Protein AF-A0A3A0A942-F1 (afdb_monomer_lite)

Sequence (276 aa):
SLTLIGGFNRAWGLPLPQRHALAPGSVFVFEVAGPLPATLAAKLAALEDAGIGEQRGDGCGRVAVNWQQRPALTYTVSTLAYATQEALLPEADQPLARSLGERILRAELEIALAERIHARSLANREAIRNSLLNRLRSAARARLAELQQLPPAEAAALTLADATKPFLQPLHELVDGLERPAAEQLQRARFWSSRKGEQTRLSAWLRTRLTQVDQLWVDENLGGTPMLELGGVKVTAPPIWLVEYTLRLIDGVLAQAARTPRQTPAQDQTHKQAQG

pLDDT: mean 84.91, std 14.31, range [38.22, 97.88]

Secondary structure (DSSP, 8-state):
-EEEEEEEETTTTEEEEEEEEEPTT-------SSSPPHHHHHHHHHHHHH-SSS-GGGT-----SS----S----------------PPPGGGHHHHHHHHHHHHHHHHHHHHHHHHHH--BTTGGGS-HHHHHHHHHHHHHHHHHHHTS-HHHHHH--HHHHHHHHTHHHHHHHHT--HHHHHHHHH-BB--TTTS---BHHHHHHHHHH--TTHHHHTTSSSS-EEEETTEEEE--HHHHHHHHHHHHHHHHHHHHHSPPPP-----SSSSS--

Radius of gyration: 28.93 Å; chains: 1; bounding box: 75×44×90 Å

Foldseek 3Di:
DKDWDWAADPVVRGTGDIDIDDDPPDDDDDDDDDDDDPVNVVVLVVCQVQFDDDPVVVVPRHDHDCPDPDPDDDDDPPPPPPVPPLQADDPVCLVVQQVVLVVVLVVLLVVLLLVLLVQFAWPQLVLADLVLLVVLLVLLVVLLVVLVPDDPVVLLPDDLVNLLVSRLVVSLCVLVPDDPSNVSSQQPTWTDDPPPRDTDGNSNVSNCCSPVLVCCCPVSVSVHFRWDADSNRIHGDGSNVSSNSSSVSSSSNSVNSSPDDRPDPPPPPPDDPDDD

Structure (mmCIF, N/CA/C/O backbone):
data_AF-A0A3A0A942-F1
#
_entry.id   AF-A0A3A0A942-F1
#
loop_
_atom_site.group_PDB
_atom_site.id
_atom_site.type_symbol
_atom_site.label_atom_id
_atom_site.label_alt_id
_atom_site.label_comp_id
_atom_site.label_asym_id
_atom_site.label_entity_id
_atom_site.label_seq_id
_atom_site.pdbx_PDB_ins_code
_atom_site.Cartn_x
_atom_site.Cartn_y
_atom_site.Cartn_z
_atom_site.occupancy
_atom_site.B_iso_or_equiv
_atom_site.auth_seq_id
_atom_site.auth_comp_id
_atom_site.auth_asym_id
_atom_site.auth_atom_id
_atom_site.pdbx_PDB_model_num
ATOM 1 N N . SER A 1 1 ? 29.221 1.163 -17.428 1.00 69.44 1 SER A N 1
ATOM 2 C CA . SER A 1 1 ? 27.780 1.403 -17.194 1.00 69.44 1 SER A CA 1
ATOM 3 C C . SER A 1 1 ? 27.160 0.157 -16.581 1.00 69.44 1 SER A C 1
ATOM 5 O O . SER A 1 1 ? 27.686 -0.933 -16.783 1.00 69.44 1 SER A O 1
ATOM 7 N N . LEU A 1 2 ? 26.092 0.305 -15.793 1.00 83.06 2 LEU A N 1
ATOM 8 C CA . LEU A 1 2 ? 25.350 -0.819 -15.211 1.00 83.06 2 LEU A CA 1
ATOM 9 C C . LEU A 1 2 ? 24.191 -1.209 -16.135 1.00 83.06 2 LEU A C 1
ATOM 11 O O . LEU A 1 2 ? 23.553 -0.342 -16.724 1.00 83.06 2 LEU A O 1
ATOM 15 N N . THR A 1 3 ? 23.930 -2.504 -16.259 1.00 85.81 3 THR A N 1
ATOM 16 C CA . THR A 1 3 ? 22.782 -3.069 -16.971 1.00 85.81 3 THR A CA 1
ATOM 17 C C . THR A 1 3 ? 22.117 -4.129 -16.103 1.00 85.81 3 THR A C 1
ATOM 19 O O . THR A 1 3 ? 22.776 -4.759 -15.272 1.00 85.81 3 THR A O 1
ATOM 22 N N . LEU A 1 4 ? 20.811 -4.309 -16.269 1.00 89.12 4 LEU A N 1
ATOM 23 C CA . LEU A 1 4 ? 20.063 -5.356 -15.591 1.00 89.12 4 LEU A CA 1
ATOM 24 C C . LEU A 1 4 ? 20.022 -6.579 -16.506 1.00 89.12 4 LEU A C 1
ATOM 26 O O . LEU A 1 4 ? 19.430 -6.525 -17.582 1.00 89.12 4 LEU A O 1
ATOM 30 N N . ILE A 1 5 ? 20.649 -7.674 -16.085 1.00 85.50 5 ILE A N 1
ATOM 31 C CA . ILE A 1 5 ? 20.570 -8.953 -16.790 1.00 85.50 5 ILE A CA 1
ATOM 32 C C . ILE A 1 5 ? 19.638 -9.903 -16.054 1.00 85.50 5 ILE A C 1
ATOM 34 O O . ILE A 1 5 ? 19.617 -9.986 -14.828 1.00 85.50 5 ILE A O 1
ATOM 38 N N . GLY A 1 6 ? 18.867 -10.637 -16.842 1.00 84.50 6 GLY A N 1
ATOM 39 C CA . GLY A 1 6 ? 17.975 -11.694 -16.404 1.00 84.50 6 GLY A CA 1
ATOM 40 C C . GLY A 1 6 ? 17.734 -12.643 -17.569 1.00 84.50 6 GLY A C 1
ATOM 41 O O . GLY A 1 6 ? 18.463 -12.638 -18.559 1.00 84.50 6 GLY A O 1
ATOM 42 N N . GLY A 1 7 ? 16.695 -13.454 -17.473 1.00 85.62 7 GLY A N 1
ATOM 43 C CA . GLY A 1 7 ? 16.352 -14.380 -18.540 1.00 85.62 7 GLY A CA 1
ATOM 44 C C . GLY A 1 7 ? 15.220 -15.295 -18.128 1.00 85.62 7 GLY A C 1
ATOM 45 O O . GLY A 1 7 ? 14.528 -15.045 -17.142 1.00 85.62 7 GLY A O 1
ATOM 46 N N . PHE A 1 8 ? 15.044 -16.373 -18.877 1.00 81.50 8 PHE A N 1
ATOM 47 C CA . PHE A 1 8 ? 14.008 -17.357 -18.614 1.00 81.50 8 PHE A CA 1
ATOM 48 C C . PHE A 1 8 ? 14.604 -18.755 -18.718 1.00 81.50 8 PHE A C 1
ATOM 50 O O . PHE A 1 8 ? 15.126 -19.140 -19.766 1.00 81.50 8 PHE A O 1
ATOM 57 N N . ASN A 1 9 ? 14.541 -19.518 -17.629 1.00 79.81 9 ASN A N 1
ATOM 58 C CA . ASN A 1 9 ? 14.969 -20.906 -17.637 1.00 79.81 9 ASN A CA 1
ATOM 59 C C . ASN A 1 9 ? 13.864 -21.759 -18.276 1.00 79.81 9 ASN A C 1
ATOM 61 O O . ASN A 1 9 ? 12.841 -22.039 -17.652 1.00 79.81 9 ASN A O 1
ATOM 65 N N . ARG A 1 10 ? 14.081 -22.189 -19.525 1.00 79.81 10 ARG A N 1
ATOM 66 C CA . ARG A 1 10 ? 13.117 -23.006 -20.284 1.00 79.81 10 ARG A CA 1
ATOM 67 C C . ARG A 1 10 ? 12.886 -24.396 -19.687 1.00 79.81 10 ARG A C 1
ATOM 69 O O . ARG A 1 10 ? 11.796 -24.925 -19.858 1.00 79.81 10 ARG A O 1
ATOM 76 N N . ALA A 1 11 ? 13.868 -24.973 -18.993 1.00 77.19 11 ALA A N 1
ATOM 77 C CA . ALA A 1 11 ? 13.735 -26.302 -18.393 1.00 77.19 11 ALA A CA 1
ATOM 78 C C . ALA A 1 11 ? 12.806 -26.296 -17.169 1.00 77.19 11 ALA A C 1
ATOM 80 O O . ALA A 1 11 ? 12.139 -27.290 -16.901 1.00 77.19 11 ALA A O 1
ATOM 81 N N . TRP A 1 12 ? 12.751 -25.178 -16.438 1.00 72.56 12 TRP A N 1
ATOM 82 C CA . TRP A 1 12 ? 11.931 -25.035 -15.227 1.00 72.56 12 TRP A CA 1
ATOM 83 C C . TRP A 1 12 ? 10.726 -24.107 -15.399 1.00 72.56 12 TRP A C 1
ATOM 85 O O . TRP A 1 12 ? 9.922 -23.987 -14.482 1.00 72.56 12 TRP A O 1
ATOM 95 N N . GLY A 1 13 ? 10.584 -23.451 -16.554 1.00 82.75 13 GLY A N 1
ATOM 96 C CA . GLY A 1 13 ? 9.469 -22.545 -16.838 1.00 82.75 13 GLY A CA 1
ATOM 97 C C . GLY A 1 13 ? 9.445 -21.295 -15.953 1.00 82.75 13 GLY A C 1
ATOM 98 O O . GLY A 1 13 ? 8.379 -20.720 -15.746 1.00 82.75 13 GLY A O 1
ATOM 99 N N . LEU A 1 14 ? 10.596 -20.884 -15.410 1.00 83.31 14 LEU A N 1
ATOM 100 C CA . LEU A 1 14 ? 10.698 -19.788 -14.445 1.00 83.31 14 LEU A CA 1
ATOM 101 C C . LEU A 1 14 ? 11.636 -18.677 -14.937 1.00 83.31 14 LEU A C 1
ATOM 103 O O . LEU A 1 14 ? 12.673 -18.966 -15.547 1.00 83.31 14 LEU A O 1
ATOM 107 N N . PRO A 1 15 ? 11.320 -17.401 -14.644 1.00 85.00 15 PRO A N 1
ATOM 108 C CA . PRO A 1 15 ? 12.245 -16.304 -14.880 1.00 85.00 15 PRO A CA 1
ATOM 109 C C . PRO A 1 15 ? 13.483 -16.453 -13.987 1.00 85.00 15 PRO A C 1
ATOM 111 O O . PRO A 1 15 ? 13.390 -16.823 -12.816 1.00 85.00 15 PRO A O 1
ATOM 114 N N . LEU A 1 16 ? 14.653 -16.155 -14.546 1.00 83.81 16 LEU A N 1
ATOM 115 C CA . LEU A 1 16 ? 15.892 -16.084 -13.781 1.00 83.81 16 LEU A CA 1
ATOM 116 C C . LEU A 1 16 ? 15.901 -14.807 -12.927 1.00 83.81 16 LEU A C 1
ATOM 118 O O . LEU A 1 16 ? 15.390 -13.775 -13.375 1.00 83.81 16 LEU A O 1
ATOM 122 N N . PRO A 1 17 ? 16.508 -14.841 -11.726 1.00 83.31 17 PRO A N 1
ATOM 123 C CA . PRO A 1 17 ? 16.675 -13.652 -10.901 1.00 83.31 17 PRO A CA 1
ATOM 124 C C . PRO A 1 17 ? 17.363 -12.537 -11.688 1.00 83.31 17 PRO A C 1
ATOM 126 O O . PRO A 1 17 ? 18.441 -12.745 -12.246 1.00 83.31 17 PRO A O 1
ATOM 129 N N . GLN A 1 18 ? 16.749 -11.356 -11.713 1.00 89.62 18 GLN A N 1
ATOM 130 C CA . GLN A 1 18 ? 17.357 -10.179 -12.319 1.00 89.62 18 GLN A CA 1
ATOM 131 C C . GLN A 1 18 ? 18.495 -9.679 -11.428 1.00 89.62 18 GLN A C 1
ATOM 133 O O . GLN A 1 18 ? 18.341 -9.562 -10.211 1.00 89.62 18 GLN A O 1
ATOM 138 N N . ARG A 1 19 ? 19.652 -9.402 -12.027 1.00 87.75 19 ARG A N 1
ATOM 139 C CA . ARG A 1 19 ? 20.846 -8.924 -11.326 1.00 87.75 19 ARG A CA 1
ATOM 140 C C . ARG A 1 19 ? 21.491 -7.790 -12.100 1.00 87.75 19 ARG A C 1
ATOM 142 O O . ARG A 1 19 ? 21.458 -7.751 -13.328 1.00 87.75 19 ARG A O 1
ATOM 149 N N . HIS A 1 20 ? 22.107 -6.875 -11.368 1.00 90.06 20 HIS A N 1
ATOM 150 C CA . HIS A 1 20 ? 22.918 -5.831 -11.972 1.00 90.06 20 HIS A CA 1
ATOM 151 C C . HIS A 1 20 ? 24.258 -6.402 -12.425 1.00 90.06 20 HIS A C 1
ATOM 153 O O . HIS A 1 20 ? 24.885 -7.184 -11.709 1.00 90.06 20 HIS A O 1
ATOM 159 N N . ALA A 1 21 ? 24.716 -5.966 -13.590 1.00 90.12 21 ALA A N 1
ATOM 160 C CA . ALA A 1 21 ? 26.037 -6.273 -14.102 1.00 90.12 21 ALA A CA 1
ATOM 161 C C . ALA A 1 21 ? 26.624 -5.096 -14.869 1.00 90.12 21 ALA A C 1
ATOM 163 O O . ALA A 1 21 ? 25.947 -4.115 -15.177 1.00 90.12 21 ALA A O 1
ATOM 164 N N . LEU A 1 22 ? 27.908 -5.201 -15.183 1.00 90.56 22 LEU A N 1
ATOM 165 C CA . LEU A 1 22 ? 28.574 -4.252 -16.059 1.00 90.56 22 LEU A CA 1
ATOM 166 C C . LEU A 1 22 ? 28.133 -4.512 -17.497 1.00 90.56 22 LEU A C 1
ATOM 168 O O . LEU A 1 22 ? 28.196 -5.642 -17.979 1.00 90.56 22 LEU A O 1
ATOM 172 N N . ALA A 1 23 ? 27.671 -3.465 -18.176 1.00 89.25 23 ALA A N 1
ATOM 173 C CA . ALA A 1 23 ? 27.239 -3.579 -19.558 1.00 89.25 23 ALA A CA 1
ATOM 174 C C . ALA A 1 23 ? 28.427 -3.948 -20.468 1.00 89.25 23 ALA A C 1
ATOM 176 O O . ALA A 1 23 ? 29.535 -3.436 -20.240 1.00 89.25 23 ALA A O 1
ATOM 177 N N . PRO A 1 24 ? 28.212 -4.773 -21.512 1.00 86.75 24 PRO A N 1
ATOM 178 C CA . PRO A 1 24 ? 29.222 -5.038 -22.532 1.00 86.75 24 PRO A CA 1
ATOM 179 C C . PRO A 1 24 ? 29.811 -3.737 -23.090 1.00 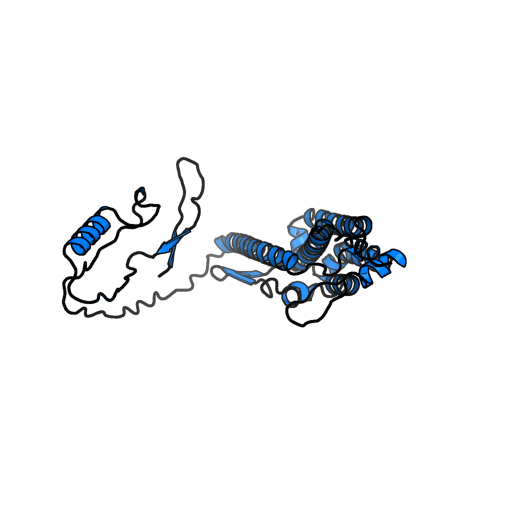86.75 24 PRO A C 1
ATOM 181 O O . PRO A 1 24 ? 29.089 -2.766 -23.309 1.00 86.75 24 PRO A O 1
ATOM 184 N N . GLY A 1 25 ? 31.129 -3.706 -23.292 1.00 84.88 25 GLY A N 1
ATOM 185 C CA . GLY A 1 25 ? 31.842 -2.506 -23.748 1.00 84.88 25 GLY A CA 1
ATOM 186 C C . GLY A 1 25 ? 32.160 -1.482 -22.651 1.00 84.88 25 GLY A C 1
ATOM 187 O O . GLY A 1 25 ? 32.747 -0.446 -22.949 1.00 84.88 25 GLY A O 1
ATOM 188 N N . SER A 1 26 ? 31.822 -1.750 -21.383 1.00 86.56 26 SER A N 1
ATOM 189 C CA . SER A 1 26 ? 32.335 -0.949 -20.263 1.00 86.56 26 SER A CA 1
ATOM 190 C C . SER A 1 26 ? 33.860 -1.076 -20.172 1.00 86.56 26 SER A C 1
ATOM 192 O O . SER A 1 26 ? 34.385 -2.186 -20.144 1.00 86.56 26 SER A O 1
ATOM 194 N N . VAL A 1 27 ? 34.560 0.058 -20.085 1.00 87.62 27 VAL A N 1
ATOM 195 C CA . VAL A 1 27 ? 36.026 0.124 -19.991 1.00 87.62 27 VAL A CA 1
ATOM 196 C C . VAL A 1 27 ? 36.426 0.691 -18.634 1.00 87.62 27 VAL A C 1
ATOM 198 O O . VAL A 1 27 ? 35.853 1.681 -18.181 1.00 87.62 27 VAL A O 1
ATOM 201 N N . PHE A 1 28 ? 37.423 0.071 -18.005 1.00 86.19 28 PHE A N 1
ATOM 202 C CA . PHE A 1 28 ? 38.025 0.534 -16.759 1.00 86.19 28 PHE A CA 1
ATOM 203 C C . PHE A 1 28 ? 39.499 0.822 -17.008 1.00 86.19 28 PHE A C 1
ATOM 205 O O . PHE A 1 28 ? 40.208 -0.015 -17.565 1.00 86.19 28 PHE A O 1
ATOM 212 N N . VAL A 1 29 ? 39.941 2.010 -16.609 1.00 86.75 29 VAL A N 1
ATOM 213 C CA . VAL A 1 29 ? 41.325 2.459 -16.767 1.00 86.75 29 VAL A CA 1
ATOM 214 C C . VAL A 1 29 ? 41.954 2.520 -15.385 1.00 86.75 29 VAL A C 1
ATOM 216 O O . VAL A 1 29 ? 41.378 3.101 -14.468 1.00 86.75 29 VAL A O 1
ATOM 219 N N . PHE A 1 30 ? 43.122 1.903 -15.245 1.00 84.81 30 PHE A N 1
ATOM 220 C CA . PHE A 1 30 ? 43.868 1.855 -13.996 1.00 84.81 30 PHE A CA 1
ATOM 221 C C . PHE A 1 30 ? 45.247 2.468 -14.213 1.00 84.81 30 PHE A C 1
ATOM 223 O O . PHE A 1 30 ? 45.930 2.135 -15.182 1.00 84.81 30 PHE A O 1
ATOM 230 N N . GLU A 1 31 ? 45.658 3.344 -13.303 1.00 86.44 31 GLU A N 1
ATOM 231 C CA . GLU A 1 31 ? 47.019 3.868 -13.276 1.00 86.44 31 GLU A CA 1
ATOM 232 C C . GLU A 1 31 ? 47.940 2.870 -12.573 1.00 86.44 31 GLU A C 1
ATOM 234 O O . GLU A 1 31 ? 47.619 2.347 -11.504 1.00 86.44 31 GLU A O 1
ATOM 239 N N . VAL A 1 32 ? 49.094 2.597 -13.181 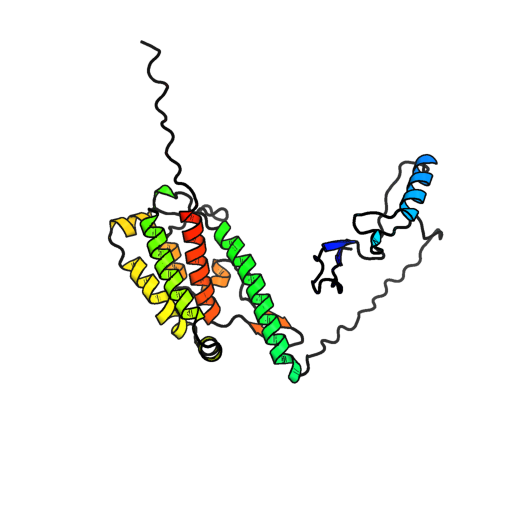1.00 83.81 32 VAL A N 1
ATOM 240 C CA . VAL A 1 32 ? 50.098 1.683 -12.632 1.00 83.81 32 VAL A CA 1
ATOM 241 C C . VAL A 1 32 ? 51.395 2.455 -12.429 1.00 83.81 32 VAL A C 1
ATOM 243 O O . VAL A 1 32 ? 51.868 3.146 -13.331 1.00 83.81 32 VAL A O 1
ATOM 246 N N . ALA A 1 33 ? 51.971 2.346 -11.231 1.00 80.44 33 ALA A N 1
ATOM 247 C CA . ALA A 1 33 ? 53.240 2.979 -10.905 1.00 80.44 33 ALA A CA 1
ATOM 248 C C . ALA A 1 33 ? 54.396 2.214 -11.574 1.00 80.44 33 ALA A C 1
ATOM 250 O O . ALA A 1 33 ? 54.903 1.231 -11.036 1.00 80.44 33 ALA A O 1
ATOM 251 N N . GLY A 1 34 ? 54.803 2.672 -12.758 1.00 82.25 34 GLY A N 1
ATOM 252 C CA . GLY A 1 34 ? 55.935 2.118 -13.502 1.00 82.25 34 GLY A CA 1
ATOM 253 C C . GLY A 1 34 ? 55.572 0.973 -14.460 1.00 82.25 34 GLY A C 1
ATOM 254 O O . GLY A 1 34 ? 54.395 0.687 -14.687 1.00 82.25 34 GLY A O 1
ATOM 255 N N . PRO A 1 35 ? 56.583 0.338 -15.084 1.00 82.50 35 PRO A N 1
ATOM 256 C CA . PRO A 1 35 ? 56.362 -0.708 -16.075 1.00 82.50 35 PRO A CA 1
ATOM 257 C C . PRO A 1 35 ? 55.688 -1.936 -15.454 1.00 82.50 35 PRO A C 1
ATOM 259 O O . PRO A 1 35 ? 56.016 -2.345 -14.340 1.00 82.50 35 PRO A O 1
ATOM 262 N N . LEU A 1 36 ? 54.762 -2.544 -16.202 1.00 82.69 36 LEU A N 1
ATOM 263 C CA . LEU A 1 36 ? 54.025 -3.738 -15.783 1.00 82.69 36 LEU A CA 1
ATOM 264 C C . LEU A 1 36 ? 54.991 -4.897 -15.474 1.00 82.69 36 LEU A C 1
ATOM 266 O O . LEU A 1 36 ? 55.681 -5.371 -16.381 1.00 82.69 36 LEU A O 1
ATOM 270 N N . PRO A 1 37 ? 55.029 -5.403 -14.225 1.00 90.25 37 PRO A N 1
ATOM 271 C CA . PRO A 1 37 ? 55.832 -6.572 -13.891 1.00 90.25 37 PRO A CA 1
ATOM 272 C C . PRO A 1 37 ? 55.381 -7.795 -14.697 1.00 90.25 37 PRO A C 1
ATOM 274 O O . PRO A 1 37 ? 54.181 -8.027 -14.857 1.00 90.25 37 PRO A O 1
ATOM 277 N N . ALA A 1 38 ? 56.324 -8.635 -15.132 1.00 87.50 38 ALA A N 1
ATOM 278 C CA . ALA A 1 38 ? 56.025 -9.840 -15.918 1.00 87.50 38 ALA A CA 1
ATOM 279 C C . ALA A 1 38 ? 55.032 -10.790 -15.217 1.00 87.50 38 ALA A C 1
ATOM 281 O O . ALA A 1 38 ? 54.192 -11.420 -15.856 1.00 87.50 38 ALA A O 1
ATOM 282 N N . THR A 1 39 ? 55.075 -10.846 -13.884 1.00 90.75 39 THR A N 1
ATOM 283 C CA . THR A 1 39 ? 54.143 -11.636 -13.067 1.00 90.75 39 THR A CA 1
ATOM 284 C C . THR A 1 39 ? 52.713 -11.099 -13.111 1.00 90.75 39 THR A C 1
ATOM 286 O O . THR A 1 39 ? 51.766 -11.881 -13.072 1.00 90.75 39 THR A O 1
ATOM 289 N N . LEU A 1 40 ? 52.536 -9.778 -13.204 1.00 87.31 40 LEU A N 1
ATOM 290 C CA . LEU A 1 40 ? 51.225 -9.152 -13.351 1.00 87.31 40 LEU A CA 1
ATOM 291 C C . LEU A 1 40 ? 50.699 -9.331 -14.776 1.00 87.31 40 LEU A C 1
ATOM 293 O O . LEU A 1 40 ? 49.534 -9.671 -14.943 1.00 87.31 40 LEU A O 1
ATOM 297 N N . ALA A 1 41 ? 51.563 -9.200 -15.785 1.00 86.94 41 ALA A N 1
ATOM 298 C CA . ALA A 1 41 ? 51.204 -9.473 -17.176 1.00 86.94 41 ALA A CA 1
ATOM 299 C C . ALA A 1 41 ? 50.673 -10.909 -17.360 1.00 86.94 41 ALA A C 1
ATOM 301 O O . ALA A 1 41 ? 49.616 -11.101 -17.957 1.00 86.94 41 ALA A O 1
ATOM 302 N N . ALA A 1 42 ? 51.333 -11.906 -16.761 1.00 90.44 42 ALA A N 1
ATOM 303 C CA . ALA A 1 42 ? 50.869 -13.295 -16.794 1.00 90.44 42 ALA A CA 1
ATOM 304 C C . ALA A 1 42 ? 49.504 -13.493 -16.103 1.00 90.44 42 ALA A C 1
ATOM 306 O O . ALA A 1 42 ? 48.664 -14.248 -16.585 1.00 90.44 42 ALA A O 1
ATOM 307 N N . LYS A 1 43 ? 49.254 -12.791 -14.988 1.00 92.44 43 LYS A N 1
ATOM 308 C CA . LYS A 1 43 ? 47.951 -12.823 -14.301 1.00 92.44 43 LYS A CA 1
ATOM 309 C C . LYS A 1 43 ? 46.843 -12.170 -15.122 1.00 92.44 43 LYS A C 1
ATOM 311 O O . LYS A 1 43 ? 45.719 -12.652 -15.083 1.00 92.44 43 LYS A O 1
ATOM 316 N N . LEU A 1 44 ? 47.152 -11.090 -15.838 1.00 91.81 44 LEU A N 1
ATOM 317 C CA . LEU A 1 44 ? 46.199 -10.412 -16.713 1.00 91.81 44 LEU A CA 1
ATOM 318 C C . LEU A 1 44 ? 45.812 -11.306 -17.895 1.00 91.81 44 LEU A C 1
ATOM 320 O O . LEU A 1 44 ? 44.625 -11.451 -18.148 1.00 91.81 44 LEU A O 1
ATOM 324 N N . ALA A 1 45 ? 46.770 -11.994 -18.522 1.00 90.00 45 ALA A N 1
ATOM 325 C CA . ALA A 1 45 ? 46.474 -12.972 -19.572 1.00 90.00 45 ALA A CA 1
ATOM 326 C C . ALA A 1 45 ? 45.585 -14.122 -19.056 1.00 90.00 45 ALA A C 1
ATOM 328 O O . ALA A 1 45 ? 44.560 -14.444 -19.649 1.00 90.00 45 ALA A O 1
ATOM 329 N N . ALA A 1 46 ? 45.908 -14.681 -17.883 1.00 92.81 46 ALA A N 1
ATOM 330 C CA . ALA A 1 46 ? 45.072 -15.710 -17.262 1.00 92.81 46 ALA A CA 1
ATOM 331 C C . ALA A 1 46 ? 43.656 -15.204 -16.915 1.00 92.81 46 ALA A C 1
ATOM 333 O O . ALA A 1 46 ? 42.702 -15.981 -16.917 1.00 92.81 46 ALA A O 1
ATOM 334 N N . LEU A 1 47 ? 43.510 -13.911 -16.607 1.00 93.62 47 LEU A N 1
ATOM 335 C CA . LEU A 1 47 ? 42.219 -13.277 -16.342 1.00 93.62 47 LEU A CA 1
ATOM 336 C C . LEU A 1 47 ? 41.370 -13.144 -17.612 1.00 93.62 47 LEU A C 1
ATOM 338 O O . LEU A 1 47 ? 40.156 -13.311 -17.532 1.00 93.62 47 LEU A O 1
ATOM 342 N N . GLU A 1 48 ? 41.981 -12.850 -18.761 1.00 93.56 48 GLU A N 1
ATOM 343 C CA . GLU A 1 48 ? 41.283 -12.805 -20.054 1.00 93.56 48 GLU A CA 1
ATOM 344 C C . GLU A 1 48 ? 40.712 -14.178 -20.424 1.00 93.56 48 GLU A C 1
ATOM 346 O O . GLU A 1 48 ? 39.540 -14.273 -20.794 1.00 93.56 48 GLU A O 1
ATOM 351 N N . ASP A 1 49 ? 41.497 -15.240 -20.223 1.00 91.75 49 ASP A N 1
ATOM 352 C CA . ASP A 1 49 ? 41.069 -16.619 -20.480 1.00 91.75 49 ASP A CA 1
ATOM 353 C C . ASP A 1 49 ? 39.985 -17.082 -19.497 1.00 91.75 49 ASP A C 1
ATOM 355 O O . ASP A 1 49 ? 39.002 -17.723 -19.878 1.00 91.75 49 ASP A O 1
ATOM 359 N N . ALA A 1 50 ? 40.153 -16.766 -18.210 1.00 92.88 50 ALA A N 1
ATOM 360 C CA . ALA A 1 50 ? 39.264 -17.245 -17.158 1.00 92.88 50 ALA A CA 1
ATOM 361 C C . ALA A 1 50 ? 37.991 -16.404 -16.993 1.00 92.88 50 ALA A C 1
ATOM 363 O O . ALA A 1 50 ? 37.017 -16.915 -16.437 1.00 92.88 50 ALA A O 1
ATOM 364 N N . GLY A 1 51 ? 37.998 -15.134 -17.403 1.00 92.44 51 GLY A N 1
ATOM 365 C CA . GLY A 1 51 ? 36.945 -14.156 -17.123 1.00 92.44 51 GLY A CA 1
ATOM 366 C C . GLY A 1 51 ? 36.785 -13.806 -15.634 1.00 92.44 51 GLY A C 1
ATOM 367 O O . GLY A 1 51 ? 37.450 -14.352 -14.751 1.00 92.44 51 GLY A O 1
ATOM 368 N N . ILE A 1 52 ? 35.849 -12.901 -15.335 1.00 92.69 52 ILE A N 1
ATOM 369 C CA . ILE A 1 52 ? 35.537 -12.410 -13.983 1.00 92.69 52 ILE A CA 1
ATOM 370 C C . ILE A 1 52 ? 34.077 -12.654 -13.587 1.00 92.69 52 ILE A C 1
ATOM 372 O O . ILE A 1 52 ? 33.180 -12.692 -14.422 1.00 92.69 52 ILE A O 1
ATOM 376 N N . GLY A 1 53 ? 33.819 -12.759 -12.284 1.00 91.06 53 GLY A N 1
ATOM 377 C CA . GLY A 1 53 ? 32.463 -12.842 -11.738 1.00 91.06 53 GLY A CA 1
ATOM 378 C C . GLY A 1 53 ? 31.866 -14.252 -11.681 1.00 91.06 53 GLY A C 1
ATOM 379 O O . GLY A 1 53 ? 32.526 -15.260 -11.937 1.00 91.06 53 GLY A O 1
ATOM 380 N N . GLU A 1 54 ? 30.597 -14.311 -11.275 1.00 83.81 54 GLU A N 1
ATOM 381 C CA . GLU A 1 54 ? 29.921 -15.551 -10.865 1.00 83.81 54 GLU A CA 1
ATOM 382 C C . GLU A 1 54 ? 29.306 -16.343 -12.035 1.00 83.81 54 GLU A C 1
ATOM 384 O O . GLU A 1 54 ? 29.238 -17.565 -11.969 1.00 83.81 54 GLU A O 1
ATOM 389 N N . GLN A 1 55 ? 28.900 -15.682 -13.129 1.00 85.75 55 GLN A N 1
ATOM 390 C CA . GLN A 1 55 ? 28.140 -16.288 -14.245 1.00 85.75 55 GLN A CA 1
ATOM 391 C C . GLN A 1 55 ? 28.983 -16.593 -15.494 1.00 85.75 55 GLN A C 1
ATOM 393 O O . GLN A 1 55 ? 28.536 -16.463 -16.633 1.00 85.75 55 GLN A O 1
ATOM 398 N N . ARG A 1 56 ? 30.235 -17.006 -15.299 1.00 88.75 56 ARG A N 1
ATOM 399 C CA . ARG A 1 56 ? 31.167 -17.250 -16.414 1.00 88.75 56 ARG A CA 1
ATOM 400 C C . ARG A 1 56 ? 30.717 -18.381 -17.342 1.00 88.75 56 ARG A C 1
ATOM 402 O O . ARG A 1 56 ? 30.908 -18.293 -18.552 1.00 88.75 56 ARG A O 1
ATOM 409 N N . GLY A 1 57 ? 30.065 -19.403 -16.781 1.00 83.38 57 GLY A N 1
ATOM 410 C CA . GLY A 1 57 ? 29.503 -20.528 -17.539 1.00 83.38 57 GLY A CA 1
ATOM 411 C C . GLY A 1 57 ? 28.387 -20.129 -18.509 1.00 83.38 57 GLY A C 1
ATOM 412 O O . GLY A 1 57 ? 28.199 -20.800 -19.518 1.00 83.38 57 GLY A O 1
ATOM 413 N N . ASP A 1 58 ? 27.723 -18.999 -18.258 1.00 82.50 58 ASP A N 1
ATOM 414 C CA . ASP A 1 58 ? 26.626 -18.479 -19.082 1.00 82.50 58 ASP A CA 1
ATOM 415 C C . ASP A 1 58 ? 27.115 -17.475 -20.145 1.00 82.50 58 ASP A C 1
ATOM 417 O O . ASP A 1 58 ? 26.323 -16.849 -20.846 1.00 82.50 58 ASP A O 1
ATOM 421 N N . GLY A 1 59 ? 28.437 -17.298 -20.267 1.00 86.75 59 GLY A N 1
ATOM 422 C CA . GLY A 1 59 ? 29.063 -16.361 -21.202 1.00 86.75 59 GLY A CA 1
ATOM 423 C C . GLY A 1 59 ? 29.272 -14.945 -20.653 1.00 86.75 59 GLY A C 1
ATOM 424 O O . GLY A 1 59 ? 29.825 -14.106 -21.368 1.00 86.75 59 GLY A O 1
ATOM 425 N N . CYS A 1 60 ? 28.895 -14.676 -19.399 1.00 88.69 60 CYS A N 1
ATOM 426 C CA . CYS A 1 60 ? 29.157 -13.400 -18.731 1.00 88.69 60 CYS A CA 1
ATOM 427 C C . CYS A 1 60 ? 30.622 -13.276 -18.281 1.00 88.69 60 CYS A C 1
ATOM 429 O O . CYS A 1 60 ? 31.336 -14.263 -18.125 1.00 88.69 60 CYS A O 1
ATOM 431 N N . GLY A 1 61 ? 31.069 -12.042 -18.023 1.00 91.44 61 GLY A N 1
ATOM 432 C CA . GLY A 1 61 ? 32.352 -11.812 -17.353 1.00 91.44 61 GLY A CA 1
ATOM 433 C C . GLY A 1 61 ? 33.593 -11.937 -18.233 1.00 91.44 61 GLY A C 1
ATOM 434 O O . GLY A 1 61 ? 34.705 -11.959 -17.714 1.00 91.44 61 GLY A O 1
ATOM 435 N N . ARG A 1 62 ? 33.428 -12.009 -19.555 1.00 93.69 62 ARG A N 1
ATOM 436 C CA . ARG A 1 62 ? 34.553 -11.938 -20.491 1.00 93.69 62 ARG A CA 1
ATOM 437 C C . ARG A 1 62 ? 35.179 -10.551 -20.430 1.00 93.69 62 ARG A C 1
ATOM 439 O O . ARG A 1 62 ? 34.469 -9.547 -20.487 1.00 93.69 62 ARG A O 1
ATOM 446 N N . VAL A 1 63 ? 36.498 -10.512 -20.327 1.00 94.06 63 VAL A N 1
ATOM 447 C CA . VAL A 1 63 ? 37.274 -9.274 -20.278 1.00 94.06 63 VAL A CA 1
ATOM 448 C C . VAL A 1 63 ? 38.378 -9.326 -21.310 1.00 94.06 63 VAL A C 1
ATOM 450 O O . VAL A 1 63 ? 38.774 -10.399 -21.754 1.00 94.06 63 VAL A O 1
ATOM 453 N N . ALA A 1 64 ? 38.877 -8.151 -21.656 1.00 91.88 64 ALA A N 1
ATOM 454 C CA . ALA A 1 64 ? 40.146 -8.022 -22.333 1.00 91.88 64 ALA A CA 1
ATOM 455 C C . ALA A 1 64 ? 40.912 -6.842 -21.767 1.00 91.88 64 ALA A C 1
ATOM 457 O O . ALA A 1 64 ? 40.331 -5.843 -21.331 1.00 91.88 64 ALA A O 1
ATOM 458 N N . VAL A 1 65 ? 42.222 -6.962 -21.807 1.00 89.94 65 VAL A N 1
ATOM 459 C CA . VAL A 1 65 ? 43.190 -6.041 -21.256 1.00 89.94 65 VAL A CA 1
ATOM 460 C C . VAL A 1 65 ? 43.973 -5.480 -22.427 1.00 89.94 65 VAL A C 1
ATOM 462 O O . VAL A 1 65 ? 44.583 -6.212 -23.196 1.00 89.94 65 VAL A O 1
ATOM 465 N N . ASN A 1 66 ? 43.944 -4.158 -22.582 1.00 84.81 66 ASN A N 1
ATOM 466 C CA . ASN A 1 66 ? 44.631 -3.475 -23.680 1.00 84.81 66 ASN A CA 1
ATOM 467 C C . ASN A 1 66 ? 44.288 -4.051 -25.071 1.00 84.81 66 ASN A C 1
ATOM 469 O O . ASN A 1 66 ? 45.144 -4.081 -25.953 1.00 84.81 66 ASN A O 1
ATOM 473 N N . TRP A 1 67 ? 43.026 -4.475 -25.279 1.00 82.44 67 TRP A N 1
ATOM 474 C CA . TRP A 1 67 ? 42.542 -5.013 -26.565 1.00 82.44 67 TRP A CA 1
ATOM 475 C C . TRP A 1 67 ? 42.929 -4.082 -27.722 1.00 82.44 67 TRP A C 1
ATOM 477 O O . TRP A 1 67 ? 43.373 -4.521 -28.783 1.00 82.44 67 TRP A O 1
ATOM 487 N N . GLN A 1 68 ? 42.786 -2.771 -27.516 1.00 77.44 68 GLN A N 1
ATOM 488 C CA . GLN A 1 68 ? 43.187 -1.784 -28.504 1.00 77.44 68 GLN A CA 1
ATOM 489 C C . GLN A 1 68 ? 44.699 -1.530 -28.457 1.00 77.44 68 GLN A C 1
ATOM 491 O O . GLN A 1 68 ? 45.207 -0.966 -27.493 1.00 77.44 68 GLN A O 1
ATOM 496 N N . GLN A 1 69 ? 45.394 -1.861 -29.548 1.00 76.50 69 GLN A N 1
ATOM 497 C CA . GLN A 1 69 ? 46.843 -1.660 -29.694 1.00 76.50 69 GLN A CA 1
ATOM 498 C C . GLN A 1 69 ? 47.218 -0.334 -30.374 1.00 76.50 69 GLN A C 1
ATOM 500 O O . GLN A 1 69 ? 48.397 -0.035 -30.561 1.00 76.50 69 GLN A O 1
ATOM 505 N N . ARG A 1 70 ? 46.231 0.477 -30.781 1.00 77.31 70 ARG A N 1
ATOM 506 C CA . ARG A 1 70 ? 46.502 1.784 -31.392 1.00 77.31 70 ARG A CA 1
ATOM 507 C C . ARG A 1 70 ? 46.938 2.810 -30.335 1.00 77.31 70 ARG A C 1
ATOM 509 O O . ARG A 1 70 ? 46.245 2.951 -29.331 1.00 77.31 70 ARG A O 1
ATOM 516 N N . PRO A 1 71 ? 48.006 3.594 -30.591 1.00 72.06 71 PRO A N 1
ATOM 517 C CA . PRO A 1 71 ? 48.508 4.604 -29.652 1.00 72.06 71 PRO A CA 1
ATOM 518 C C . PRO A 1 71 ? 47.548 5.788 -29.470 1.00 72.06 71 PRO A C 1
ATOM 520 O O . PRO A 1 71 ? 47.630 6.504 -28.478 1.00 72.06 71 PRO A O 1
ATOM 523 N N . ALA A 1 72 ? 46.633 5.993 -30.420 1.00 70.44 72 ALA A N 1
ATOM 524 C CA . ALA A 1 72 ? 45.572 6.982 -30.335 1.00 70.44 72 ALA A CA 1
ATOM 525 C C . ALA A 1 72 ? 44.276 6.411 -30.918 1.00 70.44 72 ALA A C 1
ATOM 527 O O . ALA A 1 72 ? 44.275 5.741 -31.957 1.00 70.44 72 ALA A O 1
ATOM 528 N N . LEU A 1 73 ? 43.166 6.704 -30.246 1.00 67.06 73 LEU A N 1
ATOM 529 C CA . LEU A 1 73 ? 41.820 6.405 -30.708 1.00 67.06 73 LEU A CA 1
ATOM 530 C C . LEU A 1 73 ? 41.143 7.700 -31.136 1.00 67.06 73 LEU A C 1
ATOM 532 O O . LEU A 1 73 ? 40.923 8.593 -30.322 1.00 67.06 73 LEU A O 1
ATOM 536 N N . THR A 1 74 ? 40.761 7.779 -32.405 1.00 70.94 74 THR A N 1
ATOM 537 C CA . THR A 1 74 ? 39.804 8.786 -32.856 1.00 70.94 74 THR A CA 1
ATOM 538 C C . THR A 1 74 ? 38.418 8.226 -32.583 1.00 70.94 74 THR A C 1
ATOM 540 O O . THR A 1 74 ? 37.927 7.382 -33.330 1.00 70.94 74 THR A O 1
ATOM 543 N N . TYR A 1 75 ? 37.807 8.634 -31.475 1.00 61.16 75 TYR A N 1
ATOM 544 C CA . TYR A 1 75 ? 36.395 8.358 -31.258 1.00 61.16 75 TYR A CA 1
ATOM 545 C C . TYR A 1 75 ? 35.584 9.480 -31.897 1.00 61.16 75 TYR A C 1
ATOM 547 O O . TYR A 1 75 ? 35.912 10.660 -31.789 1.00 61.16 75 TYR A O 1
ATOM 555 N N . THR A 1 76 ? 34.516 9.103 -32.577 1.00 61.59 76 THR A N 1
ATOM 556 C CA . THR A 1 76 ? 33.425 10.016 -32.889 1.00 61.59 76 THR A CA 1
ATOM 557 C C . THR A 1 76 ? 32.337 9.686 -31.888 1.00 61.59 76 THR A C 1
ATOM 559 O O . THR A 1 76 ? 31.915 8.532 -31.800 1.00 61.59 76 THR A O 1
ATOM 562 N N . VAL A 1 77 ? 31.903 10.668 -31.095 1.00 60.75 77 VAL A N 1
ATOM 563 C CA . VAL A 1 77 ? 30.665 10.503 -30.331 1.00 60.75 77 VAL A CA 1
ATOM 564 C C . VAL A 1 77 ? 29.569 10.360 -31.364 1.00 60.75 77 VAL A C 1
ATOM 566 O O . VAL A 1 77 ? 29.164 11.333 -31.995 1.00 60.75 77 VAL A O 1
ATOM 569 N N . SER A 1 78 ? 29.140 9.126 -31.593 1.00 53.41 78 SER A N 1
ATOM 570 C CA . SER A 1 78 ? 27.938 8.890 -32.356 1.00 53.41 78 SER A CA 1
ATOM 571 C C . SER A 1 78 ? 26.788 9.362 -31.481 1.00 53.41 78 SER A C 1
ATOM 573 O O . SER A 1 78 ? 26.290 8.636 -30.625 1.00 53.41 78 SER A O 1
ATOM 575 N N . THR A 1 79 ? 26.361 10.601 -31.696 1.00 54.69 79 THR A N 1
ATOM 576 C CA . THR A 1 79 ? 24.989 11.017 -31.434 1.00 54.69 79 THR A CA 1
ATOM 577 C C . THR A 1 79 ? 24.087 10.320 -32.450 1.00 54.69 79 THR A C 1
ATOM 579 O O . THR A 1 79 ? 23.360 10.959 -33.204 1.00 54.69 79 THR A O 1
ATOM 582 N N . LEU A 1 80 ? 24.084 8.983 -32.471 1.00 50.88 80 LEU A N 1
ATOM 583 C CA . LEU A 1 80 ? 22.859 8.278 -32.799 1.00 50.88 80 LEU A CA 1
ATOM 584 C C . LEU A 1 80 ? 21.914 8.600 -31.645 1.00 50.88 80 LEU A C 1
ATOM 586 O O . LEU A 1 80 ? 21.749 7.838 -30.695 1.00 50.88 80 LEU A O 1
ATOM 590 N N . ALA A 1 81 ? 21.323 9.792 -31.722 1.00 48.84 81 ALA A N 1
ATOM 591 C CA . ALA A 1 81 ? 19.982 9.978 -31.245 1.00 48.84 81 ALA A CA 1
ATOM 592 C C . ALA A 1 81 ? 19.199 8.899 -31.985 1.00 48.84 81 ALA A C 1
ATOM 594 O O . ALA A 1 81 ? 18.857 9.055 -33.157 1.00 48.84 81 ALA A O 1
ATOM 595 N N . TYR A 1 82 ? 18.991 7.756 -31.331 1.00 47.72 82 TYR A N 1
ATOM 596 C CA . TYR A 1 82 ? 17.802 6.991 -31.624 1.00 47.72 82 TYR A CA 1
ATOM 597 C C . TYR A 1 82 ? 16.708 8.039 -31.526 1.00 47.72 82 TYR A C 1
ATOM 599 O O . TYR A 1 82 ? 16.498 8.614 -30.456 1.00 47.72 82 TYR A O 1
ATOM 607 N N . ALA A 1 83 ? 16.131 8.408 -32.668 1.00 48.00 83 ALA A N 1
ATOM 608 C CA . ALA A 1 83 ? 14.875 9.107 -32.646 1.00 48.00 83 ALA A CA 1
ATOM 609 C C . ALA A 1 83 ? 13.966 8.122 -31.926 1.00 48.00 83 ALA A C 1
ATOM 611 O O . ALA A 1 83 ? 13.534 7.130 -32.515 1.00 48.00 83 ALA A O 1
ATOM 612 N N . THR A 1 84 ? 13.806 8.312 -30.619 1.00 49.84 84 THR A N 1
ATOM 613 C CA . THR A 1 84 ? 12.786 7.646 -29.839 1.00 49.84 84 THR A CA 1
ATOM 614 C C . THR A 1 84 ? 11.504 8.178 -30.443 1.00 49.84 84 THR A C 1
ATOM 616 O O . THR A 1 84 ? 10.996 9.218 -30.040 1.00 49.84 84 THR A O 1
ATOM 619 N N . GLN A 1 85 ? 11.053 7.556 -31.530 1.00 54.66 85 GLN A N 1
ATOM 620 C CA . GLN A 1 85 ? 9.691 7.740 -31.965 1.00 54.66 85 GLN A CA 1
ATOM 621 C C . GLN A 1 85 ? 8.885 7.211 -30.793 1.00 54.66 85 GLN A C 1
ATOM 623 O O . GLN A 1 85 ? 8.982 6.030 -30.454 1.00 54.66 85 GLN A O 1
ATOM 628 N N . GLU A 1 86 ? 8.182 8.115 -30.118 1.00 57.12 86 GLU A N 1
ATOM 629 C CA . GLU A 1 86 ? 7.112 7.759 -29.202 1.00 57.12 86 GLU A CA 1
ATOM 630 C C . GLU A 1 86 ? 6.083 6.989 -30.029 1.00 57.12 86 GLU A C 1
ATOM 632 O O . GLU A 1 86 ? 5.173 7.550 -30.635 1.00 57.12 86 GLU A O 1
ATOM 637 N N . ALA A 1 87 ? 6.307 5.684 -30.166 1.00 66.25 87 ALA A N 1
ATOM 638 C CA . ALA A 1 87 ? 5.373 4.798 -30.811 1.00 66.25 87 ALA A CA 1
ATOM 639 C C . ALA A 1 87 ? 4.187 4.681 -29.858 1.00 66.25 87 ALA A C 1
ATOM 641 O O . ALA A 1 87 ? 4.272 4.039 -28.809 1.00 66.25 87 ALA A O 1
ATOM 642 N N . LEU A 1 88 ? 3.099 5.361 -30.209 1.00 79.44 88 LEU A N 1
ATOM 643 C CA . LEU A 1 88 ? 1.819 5.160 -29.552 1.00 79.44 88 LEU A CA 1
ATOM 644 C C . LEU A 1 88 ? 1.418 3.699 -29.736 1.00 79.44 88 LEU A C 1
ATOM 646 O O . LEU A 1 88 ? 1.509 3.150 -30.838 1.00 79.44 88 LEU A O 1
ATOM 650 N N . LEU A 1 89 ? 0.984 3.070 -28.649 1.00 84.19 89 LEU A N 1
ATOM 651 C CA . LEU A 1 89 ? 0.446 1.722 -28.724 1.00 84.19 89 LEU A CA 1
ATOM 652 C C . LEU A 1 89 ? -0.838 1.725 -29.570 1.00 84.19 89 LEU A C 1
ATOM 654 O O . LEU A 1 89 ? -1.674 2.623 -29.402 1.00 84.19 89 LEU A O 1
ATOM 658 N N . PRO A 1 90 ? -1.037 0.721 -30.444 1.00 87.69 90 PRO A N 1
ATOM 659 C CA . PRO A 1 90 ? -2.316 0.512 -31.111 1.00 87.69 90 PRO A CA 1
ATOM 660 C C . PRO A 1 90 ? -3.463 0.458 -30.094 1.00 87.69 90 PRO A C 1
ATOM 662 O O . PRO A 1 90 ? -3.295 -0.076 -28.998 1.00 87.69 90 PRO A O 1
ATOM 665 N N . GLU A 1 91 ? -4.651 0.955 -30.457 1.00 87.06 91 GLU A N 1
ATOM 666 C CA . GLU A 1 91 ? -5.820 0.967 -29.556 1.00 87.06 91 GLU A CA 1
ATOM 667 C C . GLU A 1 91 ? -6.158 -0.419 -28.987 1.00 87.06 91 GLU A C 1
ATOM 669 O O . GLU A 1 91 ? -6.542 -0.535 -27.824 1.00 87.06 91 GLU A O 1
ATOM 674 N N . ALA A 1 92 ? -5.933 -1.477 -29.773 1.00 90.38 92 ALA A N 1
ATOM 675 C CA . ALA A 1 92 ? -6.139 -2.864 -29.361 1.00 90.38 92 ALA A CA 1
ATOM 676 C C . ALA A 1 92 ? -5.271 -3.289 -28.158 1.00 90.38 92 ALA A C 1
ATOM 678 O O . ALA A 1 92 ? -5.705 -4.123 -27.363 1.00 90.38 92 ALA A O 1
ATOM 679 N N . ASP A 1 93 ? -4.087 -2.692 -27.989 1.00 90.31 93 ASP A N 1
ATOM 680 C CA . ASP A 1 93 ? -3.126 -3.043 -26.936 1.00 90.31 93 ASP A CA 1
ATOM 681 C C . ASP A 1 93 ? -3.251 -2.151 -25.689 1.00 90.31 93 ASP A C 1
ATOM 683 O O . ASP A 1 93 ? -2.694 -2.458 -24.629 1.00 90.31 93 ASP A O 1
ATOM 687 N N . GLN A 1 94 ? -4.021 -1.060 -25.765 1.00 91.25 94 GLN A N 1
ATOM 688 C CA . GLN A 1 94 ? -4.202 -0.128 -24.648 1.00 91.25 94 GLN A CA 1
ATOM 689 C C . GLN A 1 94 ? -4.817 -0.764 -23.387 1.00 91.25 94 GLN A C 1
ATOM 691 O O . GLN A 1 94 ? -4.365 -0.422 -22.290 1.00 91.25 94 GLN A O 1
ATOM 696 N N . PRO A 1 95 ? -5.794 -1.699 -23.463 1.00 91.19 95 PRO A N 1
ATOM 697 C CA . PRO A 1 95 ? -6.311 -2.377 -22.272 1.00 91.19 95 PRO A CA 1
ATOM 698 C C . PRO A 1 95 ? -5.235 -3.188 -21.542 1.00 91.19 95 PRO A C 1
ATOM 700 O O . PRO A 1 95 ? -5.165 -3.167 -20.310 1.00 91.19 95 PRO A O 1
ATOM 703 N N . LEU A 1 96 ? -4.360 -3.865 -22.295 1.00 91.56 96 LEU A N 1
ATOM 704 C CA . LEU A 1 96 ? -3.241 -4.613 -21.731 1.00 91.56 96 LEU A CA 1
ATOM 705 C C . LEU A 1 96 ? -2.226 -3.664 -21.087 1.00 91.56 96 LEU A C 1
ATOM 707 O O . LEU A 1 96 ? -1.805 -3.901 -19.955 1.00 91.56 96 LEU A O 1
ATOM 711 N N . ALA A 1 97 ? -1.878 -2.571 -21.767 1.00 90.56 97 ALA A N 1
ATOM 712 C CA . ALA A 1 97 ? -0.982 -1.550 -21.232 1.00 90.56 97 ALA A CA 1
ATOM 713 C C . ALA A 1 97 ? -1.527 -0.919 -19.942 1.00 90.56 97 ALA A C 1
ATOM 715 O O . ALA A 1 97 ? -0.775 -0.748 -18.983 1.00 90.56 97 ALA A O 1
ATOM 716 N N . ARG A 1 98 ? -2.840 -0.658 -19.868 1.00 91.62 98 ARG A N 1
ATOM 717 C CA . ARG A 1 98 ? -3.497 -0.174 -18.646 1.00 91.62 98 ARG A CA 1
ATOM 718 C C . ARG A 1 98 ? -3.375 -1.184 -17.508 1.00 91.62 98 ARG A C 1
ATOM 720 O O . ARG A 1 98 ? -2.930 -0.814 -16.427 1.00 91.62 98 ARG A O 1
ATOM 727 N N . SER A 1 99 ? -3.682 -2.458 -17.761 1.00 91.12 99 SER A N 1
ATOM 728 C CA . SER A 1 99 ? -3.544 -3.520 -16.754 1.00 91.12 99 SER A CA 1
ATOM 729 C C . SER A 1 99 ? -2.096 -3.683 -16.271 1.00 91.12 99 SER A C 1
ATOM 731 O O . SER A 1 99 ? -1.849 -3.853 -15.075 1.00 91.12 99 SER A O 1
ATOM 733 N N . LEU A 1 100 ? -1.117 -3.595 -17.177 1.00 92.38 100 LEU A N 1
ATOM 734 C CA . LEU A 1 100 ? 0.303 -3.615 -16.823 1.00 92.38 100 LEU A CA 1
ATOM 735 C C . LEU A 1 100 ? 0.686 -2.404 -15.972 1.00 92.38 100 LEU A C 1
ATOM 737 O O . LEU A 1 100 ? 1.336 -2.575 -14.941 1.00 92.38 100 LEU A O 1
ATOM 741 N N . GLY A 1 101 ? 0.247 -1.206 -16.358 1.00 93.31 101 GLY A N 1
ATOM 742 C CA . GLY A 1 101 ? 0.510 0.011 -15.600 1.00 93.31 101 GLY A CA 1
ATOM 743 C C . GLY A 1 101 ? -0.103 -0.026 -14.204 1.00 93.31 101 GLY A C 1
ATOM 744 O O . GLY A 1 101 ? 0.574 0.310 -13.239 1.00 93.31 101 GLY A O 1
ATOM 745 N N . GLU A 1 102 ? -1.332 -0.527 -14.062 1.00 93.00 102 GLU A N 1
ATOM 746 C CA . GLU A 1 102 ? -1.976 -0.712 -12.757 1.00 93.00 102 GLU A CA 1
ATOM 747 C C . GLU A 1 102 ? -1.179 -1.687 -11.883 1.00 93.00 102 GLU A C 1
ATOM 749 O O . GLU A 1 102 ? -0.950 -1.429 -10.703 1.00 93.00 102 GLU A O 1
ATOM 754 N N . ARG A 1 103 ? -0.696 -2.797 -12.451 1.00 93.00 103 ARG A N 1
ATOM 755 C CA . ARG A 1 103 ? 0.135 -3.762 -11.715 1.00 93.00 103 ARG A CA 1
ATOM 756 C C . ARG A 1 103 ? 1.457 -3.156 -11.250 1.00 93.00 103 ARG A C 1
ATOM 758 O O . ARG A 1 103 ? 1.862 -3.425 -10.121 1.00 93.00 103 ARG A O 1
ATOM 765 N N . ILE A 1 104 ? 2.112 -2.364 -12.101 1.00 91.69 104 ILE A N 1
ATOM 766 C CA . ILE A 1 104 ? 3.369 -1.677 -11.769 1.00 91.69 104 ILE A CA 1
ATOM 767 C C . ILE A 1 104 ? 3.128 -0.664 -10.650 1.00 91.69 104 ILE A C 1
ATOM 769 O O . ILE A 1 104 ? 3.768 -0.761 -9.607 1.00 91.69 104 ILE A O 1
ATOM 773 N N . LEU A 1 105 ? 2.143 0.225 -10.814 1.00 93.50 105 LEU A N 1
ATOM 774 C CA . LEU A 1 105 ? 1.799 1.222 -9.799 1.00 93.50 105 LEU A CA 1
ATOM 775 C C . LEU A 1 105 ? 1.459 0.568 -8.460 1.00 93.50 105 LEU A C 1
ATOM 777 O O . LEU A 1 105 ? 1.898 1.032 -7.412 1.00 93.50 105 LEU A O 1
ATOM 781 N N . ARG A 1 106 ? 0.713 -0.542 -8.471 1.00 93.12 106 ARG A N 1
ATOM 782 C CA . ARG A 1 106 ? 0.394 -1.263 -7.237 1.00 93.12 106 ARG A CA 1
ATOM 783 C C . ARG A 1 106 ? 1.646 -1.824 -6.572 1.00 93.12 106 ARG A C 1
ATOM 785 O O . ARG A 1 106 ? 1.782 -1.704 -5.362 1.00 93.12 106 ARG A O 1
ATOM 792 N N . ALA A 1 107 ? 2.568 -2.405 -7.339 1.00 91.69 107 ALA A N 1
ATOM 793 C CA . ALA A 1 107 ? 3.826 -2.916 -6.799 1.00 91.69 107 ALA A CA 1
ATOM 794 C C . ALA A 1 107 ? 4.678 -1.800 -6.167 1.00 91.69 107 ALA A C 1
ATOM 796 O O . ALA A 1 107 ? 5.198 -1.981 -5.067 1.00 91.69 107 ALA A O 1
ATOM 797 N N . GLU A 1 108 ? 4.768 -0.638 -6.816 1.00 92.06 108 GLU A N 1
ATOM 798 C CA . GLU A 1 108 ? 5.458 0.539 -6.274 1.00 92.06 108 GLU A CA 1
ATOM 799 C C . GLU A 1 108 ? 4.803 1.034 -4.978 1.00 92.06 108 GLU A C 1
ATOM 801 O O . GLU A 1 108 ? 5.491 1.282 -3.985 1.00 92.06 108 GLU A O 1
ATOM 806 N N . LEU A 1 109 ? 3.470 1.098 -4.950 1.00 93.12 109 LEU A N 1
ATOM 807 C CA . LEU A 1 109 ? 2.717 1.475 -3.757 1.00 93.12 109 LEU A CA 1
ATOM 808 C C . LEU A 1 109 ? 2.882 0.465 -2.615 1.00 93.12 109 LEU A C 1
ATOM 810 O O . LEU A 1 109 ? 2.960 0.885 -1.465 1.00 93.12 109 LEU A O 1
ATOM 814 N N . GLU A 1 110 ? 2.968 -0.843 -2.883 1.00 93.75 110 GLU A N 1
ATOM 815 C CA . GLU A 1 110 ? 3.251 -1.846 -1.842 1.00 93.75 110 GLU A CA 1
ATOM 816 C C . GLU A 1 110 ? 4.640 -1.651 -1.219 1.00 93.75 110 GLU A C 1
ATOM 818 O O . GLU A 1 110 ? 4.782 -1.744 0.003 1.00 93.75 110 GLU A O 1
ATOM 823 N N . ILE A 1 111 ? 5.657 -1.345 -2.034 1.00 91.00 111 ILE A N 1
ATOM 824 C CA . ILE A 1 111 ? 7.012 -1.046 -1.546 1.00 91.00 111 ILE A CA 1
ATOM 825 C C . ILE A 1 111 ? 6.978 0.211 -0.672 1.00 91.00 111 ILE A C 1
ATOM 827 O O . ILE A 1 111 ? 7.400 0.172 0.486 1.00 91.00 111 ILE A O 1
ATOM 831 N N . ALA A 1 112 ? 6.400 1.300 -1.185 1.00 91.38 112 ALA A N 1
ATOM 832 C CA . ALA A 1 112 ? 6.306 2.564 -0.462 1.00 91.38 112 ALA A CA 1
ATOM 833 C C . ALA A 1 112 ? 5.488 2.432 0.836 1.00 91.38 112 ALA A C 1
ATOM 835 O O . ALA A 1 112 ? 5.851 2.992 1.873 1.00 91.38 112 ALA A O 1
ATOM 836 N N . LEU A 1 113 ? 4.401 1.654 0.807 1.00 93.69 113 LEU A N 1
ATOM 837 C CA . LEU A 1 113 ? 3.575 1.347 1.971 1.00 93.69 113 LEU A CA 1
ATOM 838 C C . LEU A 1 113 ? 4.383 0.597 3.031 1.00 93.69 113 LEU A C 1
ATOM 840 O O . LEU A 1 113 ? 4.335 0.968 4.205 1.00 93.69 113 LEU A O 1
ATOM 844 N N . ALA A 1 114 ? 5.129 -0.437 2.636 1.00 91.19 114 ALA A N 1
ATOM 845 C CA . ALA A 1 114 ? 5.965 -1.195 3.555 1.00 91.19 114 ALA A CA 1
ATOM 846 C C . ALA A 1 114 ? 7.016 -0.288 4.208 1.00 91.19 114 ALA A C 1
ATOM 848 O O . ALA A 1 114 ? 7.107 -0.257 5.436 1.00 91.19 114 ALA A O 1
ATOM 849 N N . GLU A 1 115 ? 7.757 0.499 3.427 1.00 90.12 115 GLU A N 1
ATOM 850 C CA . GLU A 1 115 ? 8.727 1.471 3.947 1.00 90.12 115 GLU A CA 1
ATOM 851 C C . GLU A 1 115 ? 8.078 2.459 4.921 1.00 90.12 115 GLU A C 1
ATOM 853 O O . GLU A 1 115 ? 8.610 2.739 6.001 1.00 90.12 115 GLU A O 1
ATOM 858 N N . ARG A 1 116 ? 6.884 2.953 4.577 1.00 90.62 116 ARG A N 1
ATOM 859 C CA . ARG A 1 116 ? 6.154 3.905 5.407 1.00 90.62 116 ARG A CA 1
ATOM 860 C C . ARG A 1 116 ? 5.675 3.307 6.721 1.00 90.62 116 ARG A C 1
ATOM 862 O O . ARG A 1 116 ? 5.794 3.972 7.749 1.00 90.62 116 ARG A O 1
ATOM 869 N N . ILE A 1 117 ? 5.166 2.076 6.706 1.00 91.25 117 ILE A N 1
ATOM 870 C CA . ILE A 1 117 ? 4.797 1.350 7.926 1.00 91.25 117 ILE A CA 1
ATOM 871 C C . ILE A 1 117 ? 6.017 1.298 8.849 1.00 91.25 117 ILE A C 1
ATOM 873 O O . ILE A 1 117 ? 5.945 1.815 9.962 1.00 91.25 117 ILE A O 1
ATOM 877 N N . HIS A 1 118 ? 7.162 0.820 8.345 1.00 87.75 118 HIS A N 1
ATOM 878 C CA . HIS A 1 118 ? 8.396 0.712 9.129 1.00 87.75 118 HIS A CA 1
ATOM 879 C C . HIS A 1 118 ? 8.836 2.053 9.732 1.00 87.75 118 HIS A C 1
ATOM 881 O O . HIS A 1 118 ? 9.220 2.097 10.904 1.00 87.75 118 HIS A O 1
ATOM 887 N N . ALA A 1 119 ? 8.734 3.143 8.964 1.00 86.06 119 ALA A N 1
ATOM 888 C CA . ALA A 1 119 ? 9.074 4.489 9.417 1.00 86.06 119 ALA A CA 1
ATOM 889 C C . ALA A 1 119 ? 8.122 5.040 10.501 1.00 86.06 119 ALA A C 1
ATOM 891 O O . ALA A 1 119 ? 8.516 5.906 11.284 1.00 86.06 119 ALA A O 1
ATOM 892 N N . ARG A 1 120 ? 6.876 4.554 10.578 1.00 86.00 120 ARG A N 1
ATOM 893 C CA . ARG A 1 120 ? 5.830 5.003 11.515 1.00 86.00 120 ARG A CA 1
ATOM 894 C C . ARG A 1 120 ? 5.796 4.137 12.781 1.00 86.00 120 ARG A C 1
ATOM 896 O O . ARG A 1 120 ? 4.769 3.565 13.144 1.00 86.00 120 ARG A O 1
ATOM 903 N N . SER A 1 121 ? 6.909 4.070 13.506 1.00 83.88 121 SER A N 1
ATOM 904 C CA . SER A 1 121 ? 6.972 3.351 14.784 1.00 83.88 121 SER A CA 1
ATOM 905 C C . SER A 1 121 ? 6.478 4.207 15.962 1.00 83.88 121 SER A C 1
ATOM 907 O O . SER A 1 121 ? 6.723 5.416 16.045 1.00 83.88 121 SER A O 1
ATOM 909 N N . LEU A 1 122 ? 5.748 3.581 16.895 1.00 86.88 122 LEU A N 1
ATOM 910 C CA . LEU A 1 122 ? 5.344 4.241 18.139 1.00 86.88 122 LEU A CA 1
ATOM 911 C C . LEU A 1 122 ? 6.547 4.364 19.080 1.00 86.88 122 LEU A C 1
ATOM 913 O O . LEU A 1 122 ? 7.126 3.354 19.474 1.00 86.88 122 LEU A O 1
ATOM 917 N N . ALA A 1 123 ? 6.861 5.590 19.497 1.00 84.00 123 ALA A N 1
ATOM 918 C CA . ALA A 1 123 ? 7.956 5.886 20.417 1.00 84.00 123 ALA A CA 1
ATOM 919 C C . ALA A 1 123 ? 7.694 5.340 21.831 1.00 84.00 123 ALA A C 1
ATOM 921 O O . ALA A 1 123 ? 8.603 4.874 22.504 1.00 84.00 123 ALA A O 1
ATOM 922 N N . ASN A 1 124 ? 6.440 5.382 22.290 1.00 85.31 124 ASN A N 1
ATOM 923 C CA . ASN A 1 124 ? 6.046 5.000 23.647 1.00 85.31 124 ASN A CA 1
ATOM 924 C C . ASN A 1 124 ? 4.980 3.902 23.637 1.00 85.31 124 ASN A C 1
ATOM 926 O O . ASN A 1 124 ? 3.839 4.064 24.075 1.00 85.31 124 ASN A O 1
ATOM 930 N N . ARG A 1 125 ? 5.382 2.740 23.132 1.00 85.50 125 ARG A N 1
ATOM 931 C CA . ARG A 1 125 ? 4.524 1.570 22.946 1.00 85.50 125 ARG A CA 1
ATOM 932 C C . ARG A 1 125 ? 3.734 1.139 24.195 1.00 85.50 125 ARG A C 1
ATOM 934 O O . ARG A 1 125 ? 2.622 0.618 24.076 1.00 85.50 125 ARG A O 1
ATOM 941 N N . GLU A 1 126 ? 4.270 1.348 25.391 1.00 86.19 126 GLU A N 1
ATOM 942 C CA . GLU A 1 126 ? 3.616 0.997 26.658 1.00 86.19 126 GLU A CA 1
ATOM 943 C C . GLU A 1 126 ? 2.311 1.754 26.917 1.00 86.19 126 GLU A C 1
ATOM 945 O O . GLU A 1 126 ? 1.411 1.217 27.568 1.00 86.19 126 GLU A O 1
ATOM 950 N N . ALA A 1 127 ? 2.165 2.950 26.337 1.00 90.00 127 ALA A N 1
ATOM 951 C CA . ALA A 1 127 ? 0.994 3.804 26.505 1.00 90.00 127 ALA A CA 1
ATOM 952 C C . ALA A 1 127 ? -0.312 3.181 25.986 1.00 90.00 127 ALA A C 1
ATOM 954 O O . ALA A 1 127 ? -1.388 3.651 26.343 1.00 90.00 127 ALA A O 1
ATOM 955 N N . ILE A 1 128 ? -0.234 2.126 25.168 1.00 93.69 128 ILE A N 1
ATOM 956 C CA . ILE A 1 128 ? -1.391 1.479 24.551 1.00 93.69 128 ILE A CA 1
ATOM 957 C C . ILE A 1 128 ? -1.417 -0.028 24.807 1.00 93.69 128 ILE A C 1
ATOM 959 O O . ILE A 1 128 ? -0.383 -0.703 24.831 1.00 93.69 128 ILE A O 1
ATOM 963 N N . ARG A 1 129 ? -2.603 -0.589 25.053 1.00 93.50 129 ARG A N 1
ATOM 964 C CA . ARG A 1 129 ? -2.796 -2.032 25.268 1.00 93.50 129 ARG A CA 1
ATOM 965 C C . ARG A 1 129 ? -2.950 -2.787 23.947 1.00 93.50 129 ARG A C 1
ATOM 967 O O . ARG A 1 129 ? -3.525 -2.279 22.988 1.00 93.50 129 ARG A O 1
ATOM 974 N N . ASN A 1 130 ? -2.498 -4.044 23.935 1.00 93.44 130 ASN A N 1
ATOM 975 C CA . ASN A 1 130 ? -2.664 -4.951 22.792 1.00 93.44 130 ASN A CA 1
ATOM 976 C C . ASN A 1 130 ? -4.128 -5.176 22.412 1.00 93.44 130 ASN A C 1
ATOM 978 O O . ASN A 1 130 ? -4.436 -5.271 21.230 1.00 93.44 130 ASN A O 1
ATOM 982 N N . SER A 1 131 ? -5.031 -5.220 23.393 1.00 94.69 131 SER A N 1
ATOM 983 C CA . SER A 1 131 ? -6.465 -5.373 23.141 1.00 94.69 131 SER A CA 1
ATOM 984 C C . SER A 1 131 ? -7.031 -4.223 22.305 1.00 94.69 131 SER A C 1
ATOM 986 O O . SER A 1 131 ? -7.768 -4.473 21.356 1.00 94.69 131 SER A O 1
ATOM 988 N N . LEU A 1 132 ? -6.641 -2.976 22.598 1.00 96.00 132 LEU A N 1
ATOM 989 C CA . LEU A 1 132 ? -7.080 -1.809 21.831 1.00 96.00 132 LEU A CA 1
ATOM 990 C C . LEU A 1 132 ? -6.486 -1.807 20.415 1.00 96.00 132 LEU A C 1
ATOM 992 O O . LEU A 1 132 ? -7.224 -1.607 19.454 1.00 96.00 132 LEU A O 1
ATOM 996 N N . LEU A 1 133 ? -5.187 -2.103 20.276 1.00 95.31 133 LEU A N 1
ATOM 997 C CA . LEU A 1 133 ? -4.544 -2.243 18.961 1.00 95.31 133 LEU A CA 1
ATOM 998 C C . LEU A 1 133 ? -5.240 -3.313 18.111 1.00 95.31 133 LEU A C 1
ATOM 1000 O O . LEU A 1 133 ? -5.587 -3.063 16.962 1.00 95.31 133 LEU A O 1
ATOM 1004 N N . ASN A 1 134 ? -5.494 -4.492 18.681 1.00 95.75 134 ASN A N 1
ATOM 1005 C CA . ASN A 1 134 ? -6.138 -5.590 17.964 1.00 95.75 134 ASN A CA 1
ATOM 1006 C C . ASN A 1 134 ? -7.605 -5.295 17.629 1.00 95.75 134 ASN A C 1
ATOM 1008 O O . ASN A 1 134 ? -8.059 -5.697 16.559 1.00 95.75 134 ASN A O 1
ATOM 1012 N N . ARG A 1 135 ? -8.333 -4.555 18.478 1.00 97.44 135 ARG A N 1
ATOM 1013 C CA . ARG A 1 135 ? -9.695 -4.090 18.171 1.00 97.44 135 ARG A CA 1
ATOM 1014 C C . ARG A 1 135 ? -9.706 -3.174 16.946 1.00 97.44 135 ARG A C 1
ATOM 1016 O O . ARG A 1 135 ? -10.475 -3.416 16.021 1.00 97.44 135 ARG A O 1
ATOM 1023 N N . LEU A 1 136 ? -8.826 -2.172 16.912 1.00 97.38 136 LEU A N 1
ATOM 1024 C CA . LEU A 1 136 ? -8.713 -1.242 15.781 1.00 97.38 136 LEU A CA 1
ATOM 1025 C C . LEU A 1 136 ? -8.289 -1.957 14.491 1.00 97.38 136 LEU A C 1
ATOM 1027 O O . LEU A 1 136 ? -8.877 -1.731 13.438 1.00 97.38 136 LEU A O 1
ATOM 1031 N N . ARG A 1 137 ? -7.324 -2.879 14.580 1.00 97.44 137 ARG A N 1
ATOM 1032 C CA . ARG A 1 137 ? -6.896 -3.707 13.441 1.00 97.44 137 ARG A CA 1
ATOM 1033 C C . ARG A 1 137 ? -8.017 -4.578 12.900 1.00 97.44 137 ARG A C 1
ATOM 1035 O O . ARG A 1 137 ? -8.185 -4.670 11.692 1.00 97.44 137 ARG A O 1
ATOM 1042 N N . SER A 1 138 ? -8.785 -5.210 13.783 1.00 97.50 138 SER A N 1
ATOM 1043 C CA . SER A 1 138 ? -9.911 -6.055 13.373 1.00 97.50 138 SER A CA 1
ATOM 1044 C C . SER A 1 138 ? -10.960 -5.234 12.624 1.00 97.50 138 SER A C 1
ATOM 1046 O O . SER A 1 138 ? -11.427 -5.668 11.576 1.00 97.50 138 SER A O 1
ATOM 1048 N N . ALA A 1 139 ? -11.255 -4.018 13.096 1.00 97.44 139 ALA A N 1
ATOM 1049 C CA . ALA A 1 139 ? -12.150 -3.097 12.402 1.00 97.44 139 ALA A CA 1
ATOM 1050 C C . ALA A 1 139 ? -11.604 -2.685 11.022 1.00 97.44 139 ALA A C 1
ATOM 1052 O O . ALA A 1 139 ? -12.317 -2.806 10.029 1.00 97.44 139 ALA A O 1
ATOM 1053 N N . ALA A 1 140 ? -10.331 -2.281 10.930 1.00 97.31 140 ALA A N 1
ATOM 1054 C CA . ALA A 1 140 ? -9.705 -1.914 9.656 1.00 97.31 140 ALA A CA 1
ATOM 1055 C C . ALA A 1 140 ? -9.692 -3.082 8.650 1.00 97.31 140 ALA A C 1
ATOM 1057 O O . ALA A 1 140 ? -10.029 -2.905 7.482 1.00 97.31 140 ALA A O 1
ATOM 1058 N N . ARG A 1 141 ? -9.362 -4.295 9.110 1.00 97.50 141 ARG A N 1
ATOM 1059 C CA . ARG A 1 141 ? -9.338 -5.509 8.279 1.00 97.50 141 ARG A CA 1
ATOM 1060 C C . ARG A 1 141 ? -10.716 -5.923 7.794 1.00 97.50 141 ARG A C 1
ATOM 1062 O O . ARG A 1 141 ? -10.826 -6.348 6.653 1.00 97.50 141 ARG A O 1
ATOM 1069 N N . ALA A 1 142 ? -11.747 -5.794 8.629 1.00 97.00 142 ALA A N 1
ATOM 1070 C CA . ALA A 1 142 ? -13.118 -6.079 8.216 1.00 97.00 142 ALA A CA 1
ATOM 1071 C C . ALA A 1 142 ? -13.538 -5.165 7.056 1.00 97.00 142 ALA A C 1
ATOM 1073 O O . ALA A 1 142 ? -14.031 -5.647 6.041 1.00 97.00 142 ALA A O 1
ATOM 1074 N N . ARG A 1 143 ? -13.247 -3.860 7.158 1.00 96.94 143 ARG A N 1
ATOM 1075 C CA . ARG A 1 143 ? -13.523 -2.896 6.079 1.00 96.94 143 ARG A CA 1
ATOM 1076 C C . ARG A 1 143 ? -12.704 -3.176 4.821 1.00 96.94 143 ARG A C 1
ATOM 1078 O O . ARG A 1 143 ? -13.236 -3.097 3.720 1.00 96.94 143 ARG A O 1
ATOM 1085 N N . LEU A 1 144 ? -11.428 -3.533 4.979 1.00 96.44 144 LEU A N 1
ATOM 1086 C CA . LEU A 1 144 ? -10.561 -3.891 3.856 1.00 96.44 144 LEU A CA 1
ATOM 1087 C C . LEU A 1 144 ? -11.062 -5.149 3.133 1.00 96.44 144 LEU A C 1
ATOM 1089 O O . LEU A 1 144 ? -11.062 -5.180 1.908 1.00 96.44 144 LEU A O 1
ATOM 1093 N N . ALA A 1 145 ? -11.508 -6.162 3.879 1.00 96.06 145 ALA A N 1
ATOM 1094 C CA . ALA A 1 145 ? -12.056 -7.389 3.312 1.00 96.06 145 ALA A CA 1
ATOM 1095 C C . ALA A 1 145 ? -13.349 -7.126 2.526 1.00 96.06 145 ALA A C 1
ATOM 1097 O O . ALA A 1 145 ? -13.497 -7.643 1.424 1.00 96.06 145 ALA A O 1
ATOM 1098 N N . GLU A 1 146 ? -14.247 -6.288 3.049 1.00 94.94 146 GLU A N 1
ATOM 1099 C CA . GLU A 1 146 ? -15.464 -5.873 2.335 1.00 94.94 146 GLU A CA 1
ATOM 1100 C C . GLU A 1 146 ? -15.139 -5.102 1.052 1.00 94.94 146 GLU A C 1
ATOM 1102 O O . GLU A 1 146 ? -15.703 -5.392 0.001 1.00 94.94 146 GLU A O 1
ATOM 1107 N N . LEU A 1 147 ? -14.177 -4.174 1.105 1.00 94.25 147 LEU A N 1
ATOM 1108 C CA . LEU A 1 147 ? -13.722 -3.430 -0.071 1.00 94.25 147 LEU A CA 1
ATOM 1109 C C . LEU A 1 147 ? -13.146 -4.364 -1.147 1.00 94.25 147 LEU A C 1
ATOM 1111 O O . LEU A 1 147 ? -13.416 -4.184 -2.330 1.00 94.25 147 LEU A O 1
ATOM 1115 N N . GLN A 1 148 ? -12.374 -5.378 -0.748 1.00 92.44 148 GLN A N 1
ATOM 1116 C CA . GLN A 1 148 ? -11.757 -6.344 -1.666 1.00 92.44 148 GLN A CA 1
ATOM 1117 C C . GLN A 1 148 ? -12.754 -7.316 -2.310 1.00 92.44 148 GLN A C 1
ATOM 1119 O O . GLN A 1 148 ? -12.414 -7.958 -3.302 1.00 92.44 148 GLN A O 1
ATOM 1124 N N . GLN A 1 149 ? -13.961 -7.436 -1.757 1.00 94.00 149 GLN A N 1
ATOM 1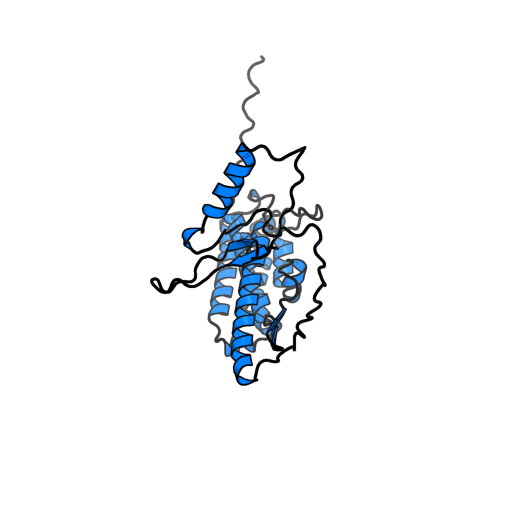125 C CA . GLN A 1 149 ? -15.032 -8.262 -2.314 1.00 94.00 149 GLN A CA 1
ATOM 1126 C C . GLN A 1 149 ? -15.876 -7.525 -3.360 1.00 94.00 149 GLN A C 1
ATOM 1128 O O . GLN A 1 149 ? -16.693 -8.163 -4.024 1.00 94.00 149 GLN A O 1
ATOM 1133 N N . LEU A 1 150 ? -15.683 -6.212 -3.532 1.00 92.62 150 LEU A N 1
ATOM 1134 C CA . LEU A 1 150 ? -16.391 -5.456 -4.558 1.00 92.62 150 LEU A CA 1
ATOM 1135 C C . LEU A 1 150 ? -16.041 -5.975 -5.962 1.00 92.62 150 LEU A C 1
ATOM 1137 O O . LEU A 1 150 ? -14.859 -6.170 -6.272 1.00 92.62 150 LEU A O 1
ATOM 1141 N N . PRO A 1 151 ? -17.037 -6.145 -6.849 1.00 93.06 151 PRO A N 1
ATOM 1142 C CA . PRO A 1 151 ? -16.783 -6.428 -8.251 1.00 93.06 151 PRO A CA 1
ATOM 1143 C C . PRO A 1 151 ? -15.872 -5.354 -8.869 1.00 93.06 151 PRO A C 1
ATOM 1145 O O . PRO A 1 151 ? -16.077 -4.165 -8.609 1.00 93.06 151 PRO A O 1
ATOM 1148 N N . PRO A 1 152 ? -14.907 -5.718 -9.738 1.00 86.69 152 PRO A N 1
ATOM 1149 C CA . PRO A 1 152 ? -13.970 -4.752 -10.319 1.00 86.69 152 PRO A CA 1
ATOM 1150 C C . PRO A 1 152 ? -14.650 -3.570 -11.024 1.00 86.69 152 PRO A C 1
ATOM 1152 O O . PRO A 1 152 ? -14.167 -2.444 -10.943 1.00 86.69 152 PRO A O 1
ATOM 1155 N N . ALA A 1 153 ? -15.790 -3.817 -11.676 1.00 87.38 153 ALA A N 1
ATOM 1156 C CA . ALA A 1 153 ? -16.571 -2.783 -12.350 1.00 87.38 153 ALA A CA 1
ATOM 1157 C C . ALA A 1 153 ? -17.185 -1.770 -11.368 1.00 87.38 153 ALA A C 1
ATOM 1159 O O . ALA A 1 153 ? -17.160 -0.571 -11.630 1.00 87.38 153 ALA A O 1
ATOM 1160 N N . GLU A 1 154 ? -17.691 -2.239 -10.225 1.00 89.56 154 GLU A N 1
ATOM 1161 C CA . GLU A 1 154 ? -18.244 -1.372 -9.179 1.00 89.56 154 GLU A CA 1
ATOM 1162 C C . GLU A 1 154 ? -17.130 -0.582 -8.493 1.00 89.56 154 GLU A C 1
ATOM 1164 O O . GLU A 1 154 ? -17.229 0.634 -8.353 1.00 89.56 154 GLU A O 1
ATOM 1169 N N . ALA A 1 155 ? -16.025 -1.248 -8.148 1.00 87.62 155 ALA A N 1
ATOM 1170 C CA . ALA A 1 155 ? -14.871 -0.609 -7.525 1.00 87.62 155 ALA A CA 1
ATOM 1171 C C . ALA A 1 155 ? -14.272 0.507 -8.399 1.00 87.62 155 ALA A C 1
ATOM 1173 O O . ALA A 1 155 ? -13.884 1.553 -7.880 1.00 87.62 155 ALA A O 1
ATOM 1174 N N . ALA A 1 156 ? -14.220 0.305 -9.720 1.00 85.31 156 ALA A N 1
ATOM 1175 C CA . ALA A 1 156 ? -13.721 1.299 -10.667 1.00 85.31 156 ALA A CA 1
ATOM 1176 C C . ALA A 1 156 ? -14.653 2.514 -10.827 1.00 85.31 156 ALA A C 1
ATOM 1178 O O . ALA A 1 156 ? -14.182 3.596 -11.171 1.00 85.31 156 ALA A O 1
ATOM 1179 N N . ALA A 1 157 ? -15.956 2.348 -10.582 1.00 88.69 157 ALA A N 1
ATOM 1180 C CA . ALA A 1 157 ? -16.953 3.408 -10.723 1.00 88.69 157 ALA A CA 1
ATOM 1181 C C . ALA A 1 157 ? -17.109 4.280 -9.463 1.00 88.69 157 ALA A C 1
ATOM 1183 O O . ALA A 1 157 ? -17.698 5.359 -9.535 1.00 88.69 157 ALA A O 1
ATOM 1184 N N . LEU A 1 158 ? -16.601 3.831 -8.311 1.00 91.44 158 LEU A N 1
ATOM 1185 C CA . LEU A 1 158 ? -16.744 4.549 -7.046 1.00 91.44 158 LEU A CA 1
ATOM 1186 C C . LEU A 1 158 ? -15.958 5.863 -7.030 1.00 91.44 158 LEU A C 1
ATOM 1188 O O . LEU A 1 158 ? -14.747 5.904 -7.265 1.00 91.44 158 LEU A O 1
ATOM 1192 N N . THR A 1 159 ? -16.640 6.940 -6.638 1.00 93.69 159 THR A N 1
ATOM 1193 C CA . THR A 1 159 ? -15.966 8.184 -6.262 1.00 93.69 159 THR A CA 1
ATOM 1194 C C . THR A 1 159 ? -15.281 8.031 -4.902 1.00 93.69 159 THR A C 1
ATOM 1196 O O . THR A 1 159 ? -15.592 7.133 -4.113 1.00 93.69 159 THR A O 1
ATOM 1199 N N . LEU A 1 160 ? -14.357 8.941 -4.578 1.00 91.81 160 LEU A N 1
ATOM 1200 C CA . LEU A 1 160 ? -13.703 8.932 -3.266 1.00 91.81 160 LEU A CA 1
ATOM 1201 C C . LEU A 1 160 ? -14.711 9.098 -2.117 1.00 91.81 160 LEU A C 1
ATOM 1203 O O . LEU A 1 160 ? -14.569 8.450 -1.080 1.00 91.81 160 LEU A O 1
ATOM 1207 N N . ALA A 1 161 ? -15.727 9.946 -2.295 1.00 91.69 161 ALA A N 1
ATOM 1208 C CA . ALA A 1 161 ? -16.756 10.176 -1.283 1.00 91.69 161 ALA A CA 1
ATOM 1209 C C . ALA A 1 161 ? -17.606 8.916 -1.054 1.00 91.69 161 ALA A C 1
ATOM 1211 O O . ALA A 1 161 ? -17.822 8.517 0.095 1.00 91.69 161 ALA A O 1
ATOM 1212 N N . ASP A 1 162 ? -18.000 8.250 -2.144 1.00 92.62 162 ASP A N 1
ATOM 1213 C CA . ASP A 1 162 ? -18.804 7.024 -2.103 1.00 92.62 162 ASP A CA 1
ATOM 1214 C C . ASP A 1 162 ? -18.033 5.839 -1.520 1.00 92.62 162 ASP A C 1
ATOM 1216 O O . ASP A 1 162 ? -18.632 4.975 -0.890 1.00 92.62 162 ASP A O 1
ATOM 1220 N N . ALA A 1 163 ? -16.706 5.813 -1.669 1.00 91.50 163 ALA A N 1
ATOM 1221 C CA . ALA A 1 163 ? -15.848 4.819 -1.034 1.00 91.50 163 ALA A CA 1
ATOM 1222 C C . ALA A 1 163 ? -15.566 5.138 0.449 1.00 91.50 163 ALA A C 1
ATOM 1224 O O . ALA A 1 163 ? -15.562 4.253 1.304 1.00 91.50 163 ALA A O 1
ATOM 1225 N N . THR A 1 164 ? -15.348 6.407 0.798 1.00 93.31 164 THR A N 1
ATOM 1226 C CA . THR A 1 164 ? -14.969 6.805 2.166 1.00 93.31 164 THR A CA 1
ATOM 1227 C C . THR A 1 164 ? -16.080 6.504 3.171 1.00 93.31 164 THR A C 1
ATOM 1229 O O . THR A 1 164 ? -15.817 5.992 4.262 1.00 93.31 164 THR A O 1
ATOM 1232 N N . LYS A 1 165 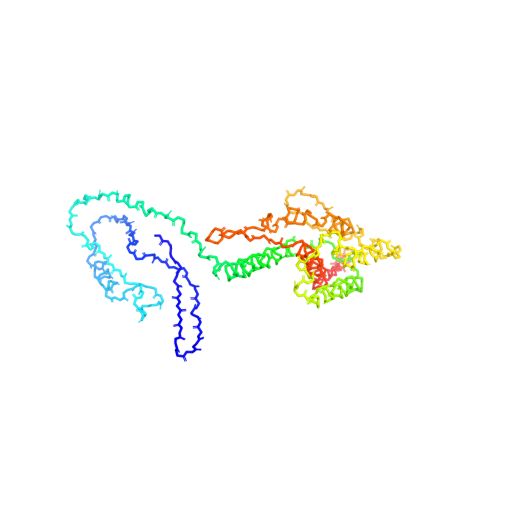? -17.337 6.770 2.801 1.00 92.81 165 LYS A N 1
ATOM 1233 C CA . LYS A 1 165 ? -18.489 6.605 3.693 1.00 92.81 165 LYS A CA 1
ATOM 1234 C C . LYS A 1 165 ? -18.701 5.157 4.185 1.00 92.81 165 LYS A C 1
ATOM 1236 O O . LYS A 1 165 ? -18.778 4.972 5.392 1.00 92.81 165 LYS A O 1
ATOM 1241 N N . PRO A 1 166 ? -18.779 4.114 3.342 1.00 92.94 166 PRO A N 1
ATOM 1242 C CA . PRO A 1 166 ? -18.968 2.739 3.815 1.00 92.94 166 PRO A CA 1
ATOM 1243 C C . PRO A 1 166 ? -17.712 2.123 4.455 1.00 92.94 166 PRO A C 1
ATOM 1245 O O . PRO A 1 166 ? -17.833 1.280 5.349 1.00 92.94 166 PRO A O 1
ATOM 1248 N N . PHE A 1 167 ? -16.509 2.527 4.028 1.00 95.31 167 PHE A N 1
ATOM 1249 C CA . PHE A 1 167 ? -15.276 1.827 4.409 1.00 95.31 167 PHE A CA 1
ATOM 1250 C C . PHE A 1 167 ? -14.450 2.522 5.498 1.00 95.31 167 PHE A C 1
ATOM 1252 O O . PHE A 1 167 ? -13.802 1.830 6.280 1.00 95.31 167 PHE A O 1
ATOM 1259 N N . LEU A 1 168 ? -14.471 3.854 5.602 1.00 96.31 168 LEU A N 1
ATOM 1260 C CA . LEU A 1 168 ? -13.661 4.594 6.585 1.00 96.31 168 LEU A CA 1
ATOM 1261 C C . LEU A 1 168 ? -14.491 5.177 7.728 1.00 96.31 168 LEU A C 1
ATOM 1263 O O . LEU A 1 168 ? -14.027 5.160 8.870 1.00 96.31 168 LEU A O 1
ATOM 1267 N N . GLN A 1 169 ? -15.723 5.618 7.460 1.00 94.81 169 GLN A N 1
ATOM 1268 C CA . GLN A 1 169 ? -16.597 6.207 8.481 1.00 94.81 169 GLN A CA 1
ATOM 1269 C C . GLN A 1 169 ? -16.814 5.293 9.704 1.00 94.81 169 GLN A C 1
ATOM 1271 O O . GLN A 1 169 ? -16.673 5.790 10.820 1.00 94.81 169 GLN A O 1
ATOM 1276 N N . PRO A 1 170 ? -17.043 3.968 9.570 1.00 96.25 170 PRO A N 1
ATOM 1277 C CA . PRO A 1 170 ? -17.216 3.108 10.745 1.00 96.25 170 PRO A CA 1
ATOM 1278 C C . PRO A 1 170 ? -15.964 3.044 11.633 1.00 96.25 170 PRO A C 1
ATOM 1280 O O . PRO A 1 170 ? -16.054 2.930 12.855 1.00 96.25 170 PRO A O 1
ATOM 1283 N N . LEU A 1 171 ? -14.773 3.128 11.029 1.00 96.38 171 LEU A N 1
ATOM 1284 C CA . LEU A 1 171 ? -13.514 3.165 11.770 1.00 96.38 171 LEU A CA 1
ATOM 1285 C C . LEU A 1 171 ? -13.298 4.535 12.428 1.00 96.38 171 LEU A C 1
ATOM 1287 O O . LEU A 1 171 ? -12.804 4.596 13.553 1.00 96.38 171 LEU A O 1
ATOM 1291 N N . HIS A 1 172 ? -13.705 5.617 11.762 1.00 96.31 172 HIS A N 1
ATOM 1292 C CA . HIS A 1 172 ? -13.709 6.966 12.328 1.00 96.31 172 HIS A CA 1
ATOM 1293 C C . HIS A 1 172 ? -14.623 7.056 13.558 1.00 96.31 172 HIS A C 1
ATOM 1295 O O . HIS A 1 172 ? -14.183 7.473 14.628 1.00 96.31 172 HIS A O 1
ATOM 1301 N N . GLU A 1 173 ? -15.856 6.564 13.446 1.00 96.31 173 GLU A N 1
ATOM 1302 C CA . GLU A 1 173 ? -16.823 6.494 14.547 1.00 96.31 173 GLU A CA 1
ATOM 1303 C C . GLU A 1 173 ? -16.332 5.614 15.695 1.00 96.31 173 GLU A C 1
ATOM 1305 O O . GLU A 1 173 ? -16.490 5.979 16.858 1.00 96.31 173 GLU A O 1
ATOM 1310 N N . LEU A 1 174 ? -15.670 4.491 15.396 1.00 96.62 174 LEU A N 1
ATOM 1311 C CA . LEU A 1 174 ? -15.045 3.665 16.426 1.00 96.62 174 LEU A CA 1
ATOM 1312 C C . LEU A 1 174 ? -13.977 4.439 17.203 1.00 96.62 174 LEU A C 1
ATOM 1314 O O . LEU A 1 174 ? -13.923 4.304 18.422 1.00 96.62 174 LEU A O 1
ATOM 1318 N N . VAL A 1 175 ? -13.118 5.202 16.519 1.00 96.06 175 VAL A N 1
ATOM 1319 C CA . VAL A 1 175 ? -12.051 5.997 17.151 1.00 96.06 175 VAL A CA 1
ATOM 1320 C C . VAL A 1 175 ? -12.635 7.127 18.003 1.00 96.06 175 VAL A C 1
ATOM 1322 O O . VAL A 1 175 ? -12.131 7.378 19.100 1.00 96.06 175 VAL A O 1
ATOM 1325 N N . ASP A 1 176 ? -13.700 7.774 17.535 1.00 95.19 176 ASP A N 1
ATOM 1326 C CA . ASP A 1 176 ? -14.353 8.882 18.238 1.00 95.19 176 ASP A CA 1
ATOM 1327 C C . ASP A 1 176 ? -15.255 8.429 19.389 1.00 95.19 176 ASP A C 1
ATOM 1329 O O . ASP A 1 176 ? -15.351 9.122 20.401 1.00 95.19 176 ASP A O 1
ATOM 1333 N N . GLY A 1 177 ? -15.855 7.246 19.273 1.00 95.69 177 GLY A N 1
ATOM 1334 C CA . GLY A 1 177 ? -16.713 6.631 20.283 1.00 95.69 177 GLY A CA 1
ATOM 1335 C C . GLY A 1 177 ? -15.973 5.792 21.328 1.00 95.69 177 GLY A C 1
ATOM 1336 O O . GLY A 1 177 ? -16.610 5.044 22.070 1.00 95.69 177 GLY A O 1
ATOM 1337 N N . LEU A 1 178 ? -14.637 5.850 21.391 1.00 96.12 178 LEU A N 1
ATOM 1338 C CA . LEU A 1 178 ? -13.884 5.132 22.420 1.00 96.12 178 LEU A CA 1
ATOM 1339 C C . LEU A 1 178 ? -14.186 5.683 23.816 1.00 96.12 178 LEU A C 1
ATOM 1341 O O . LEU A 1 178 ? -14.130 6.887 24.058 1.00 96.12 178 LEU A O 1
ATOM 1345 N N . GLU A 1 179 ? -14.385 4.778 24.774 1.00 96.38 179 GLU A N 1
ATOM 1346 C CA . GLU A 1 179 ? -14.447 5.148 26.186 1.00 96.38 179 GLU A CA 1
ATOM 1347 C C . GLU A 1 179 ? -13.169 5.868 26.629 1.00 96.38 179 GLU A C 1
ATOM 1349 O O . GLU A 1 179 ? -12.064 5.589 26.145 1.00 96.38 179 GLU A O 1
ATOM 1354 N N . ARG A 1 180 ? -13.310 6.753 27.620 1.00 95.25 180 ARG A N 1
ATOM 1355 C CA . ARG A 1 180 ? -12.235 7.625 28.106 1.00 95.25 180 ARG A CA 1
ATOM 1356 C C . ARG A 1 180 ? -10.895 6.903 28.350 1.00 95.25 180 ARG A C 1
ATOM 1358 O O . ARG A 1 180 ? -9.891 7.392 27.833 1.00 95.25 180 ARG A O 1
ATOM 1365 N N . PRO A 1 181 ? -10.827 5.724 29.006 1.00 95.12 181 PRO A N 1
ATOM 1366 C CA . PRO A 1 181 ? -9.551 5.032 29.213 1.00 95.12 181 PRO A CA 1
ATOM 1367 C C . PRO A 1 181 ? -8.878 4.552 27.918 1.00 95.12 181 PRO A C 1
ATOM 1369 O O . PRO A 1 181 ? -7.654 4.433 27.859 1.00 95.12 181 PRO A O 1
ATOM 1372 N N . ALA A 1 182 ? -9.649 4.227 26.878 1.00 94.94 182 ALA A N 1
ATOM 1373 C CA . ALA A 1 182 ? -9.121 3.830 25.574 1.00 94.94 182 ALA A CA 1
ATOM 1374 C C . ALA A 1 182 ? -8.717 5.057 24.741 1.00 94.94 182 ALA A C 1
ATOM 1376 O O . ALA A 1 182 ? -7.651 5.055 24.121 1.00 94.94 182 ALA A O 1
ATOM 1377 N N . ALA A 1 183 ? -9.513 6.127 24.789 1.00 95.25 183 ALA A N 1
ATOM 1378 C CA . ALA A 1 183 ? -9.186 7.398 24.152 1.00 95.25 183 ALA A CA 1
ATOM 1379 C C . ALA A 1 183 ? -7.879 7.994 24.710 1.00 95.25 183 ALA A C 1
ATOM 1381 O O . ALA A 1 183 ? -6.999 8.396 23.946 1.00 95.25 183 ALA A O 1
ATOM 1382 N N . GLU A 1 184 ? -7.695 7.970 26.034 1.00 95.81 184 GLU A N 1
ATOM 1383 C CA . GLU A 1 184 ? -6.466 8.428 26.694 1.00 95.81 184 GLU A CA 1
ATOM 1384 C C . GLU A 1 184 ? -5.239 7.600 26.272 1.00 95.81 184 GLU A C 1
ATOM 1386 O O . GLU A 1 184 ? -4.160 8.161 26.071 1.00 95.81 184 GLU A O 1
ATOM 1391 N N . GLN A 1 185 ? -5.383 6.287 26.047 1.00 95.50 185 GLN A N 1
ATOM 1392 C CA . GLN A 1 185 ? -4.294 5.455 25.511 1.00 95.50 185 GLN A CA 1
ATOM 1393 C C . GLN A 1 185 ? -3.857 5.908 24.109 1.00 95.50 185 GLN A C 1
ATOM 1395 O O . GLN A 1 185 ? -2.656 6.019 23.857 1.00 95.50 185 GLN A O 1
ATOM 1400 N N . LEU A 1 186 ? -4.799 6.220 23.208 1.00 94.88 186 LEU A N 1
ATOM 1401 C CA . LEU A 1 186 ? -4.471 6.737 21.869 1.00 94.88 186 LEU A CA 1
ATOM 1402 C C . LEU A 1 186 ? -3.843 8.133 21.907 1.00 94.88 186 LEU A C 1
ATOM 1404 O O . LEU A 1 186 ? -2.975 8.437 21.091 1.00 94.88 186 LEU A O 1
ATOM 1408 N N . GLN A 1 187 ? -4.274 8.989 22.835 1.00 93.38 187 GLN A N 1
ATOM 1409 C CA . GLN A 1 187 ? -3.702 10.328 23.003 1.00 93.38 187 GLN A CA 1
ATOM 1410 C C . GLN A 1 187 ? -2.280 10.284 23.565 1.00 93.38 187 GLN A C 1
ATOM 1412 O O . GLN A 1 187 ? -1.444 11.127 23.224 1.00 93.38 187 GLN A O 1
ATOM 1417 N N . ARG A 1 188 ? -2.007 9.314 24.444 1.00 93.06 188 ARG A N 1
ATOM 1418 C CA . ARG A 1 188 ? -0.681 9.107 25.025 1.00 93.06 188 ARG A CA 1
ATOM 1419 C C . ARG A 1 188 ? 0.268 8.451 24.035 1.00 93.06 188 ARG A C 1
ATOM 1421 O O . ARG A 1 188 ? 1.425 8.851 24.019 1.00 93.06 188 ARG A O 1
ATOM 1428 N N . ALA A 1 189 ? -0.189 7.495 23.226 1.00 93.44 189 ALA A N 1
ATOM 1429 C CA . ALA A 1 189 ? 0.624 6.858 22.193 1.00 93.44 189 ALA A CA 1
ATOM 1430 C C . ALA A 1 189 ? 1.059 7.873 21.120 1.00 93.44 189 ALA A C 1
ATOM 1432 O O . ALA A 1 189 ? 0.247 8.648 20.614 1.00 93.44 189 ALA A O 1
ATOM 1433 N N . ARG A 1 190 ? 2.348 7.884 20.775 1.00 91.81 190 ARG A N 1
ATOM 1434 C CA . ARG A 1 190 ? 2.957 8.860 19.863 1.00 91.81 190 ARG A CA 1
ATOM 1435 C C . ARG A 1 190 ? 3.911 8.195 18.890 1.00 91.81 190 ARG A C 1
ATOM 1437 O O . ARG A 1 190 ? 4.613 7.254 19.254 1.00 91.81 190 ARG A O 1
ATOM 1444 N N . PHE A 1 191 ? 3.970 8.733 17.682 1.00 88.00 191 PHE A N 1
ATOM 1445 C CA . PHE A 1 191 ? 4.985 8.383 16.698 1.00 88.00 191 PHE A CA 1
ATOM 1446 C C . PHE A 1 191 ? 6.282 9.140 16.955 1.00 88.00 191 PHE A C 1
ATOM 1448 O O . PHE A 1 191 ? 6.266 10.297 17.388 1.00 88.00 191 PHE A O 1
ATOM 1455 N N . TRP A 1 192 ? 7.402 8.491 16.648 1.00 71.44 192 TRP A N 1
ATOM 1456 C CA . TRP A 1 192 ? 8.674 9.187 16.502 1.00 71.44 192 TRP A CA 1
ATOM 1457 C C . TRP A 1 192 ? 8.735 9.855 15.124 1.00 71.44 192 TRP A C 1
ATOM 1459 O O . TRP A 1 192 ? 8.459 9.210 14.115 1.00 71.44 192 TRP A O 1
ATOM 1469 N N . SER A 1 193 ? 9.106 11.136 15.060 1.00 65.94 193 SER A N 1
ATOM 1470 C CA . SER A 1 193 ? 9.374 11.823 13.790 1.00 65.94 193 SER A CA 1
ATOM 1471 C C . SER A 1 193 ? 10.837 12.224 13.721 1.00 65.94 193 SER A C 1
ATOM 1473 O O . SER A 1 193 ? 11.270 13.161 14.391 1.00 65.94 193 SER A O 1
ATOM 1475 N N . SER A 1 194 ? 11.597 11.540 12.865 1.00 53.41 194 SER A N 1
ATOM 1476 C CA . SER A 1 194 ? 13.014 11.851 12.652 1.00 53.41 194 SER A CA 1
ATOM 1477 C C . SER A 1 194 ? 13.239 13.137 11.846 1.00 53.41 194 SER A C 1
ATOM 1479 O O . SER A 1 194 ? 14.346 13.662 11.863 1.00 53.41 194 SER A O 1
ATOM 1481 N N . ARG A 1 195 ? 12.229 13.639 11.115 1.00 52.03 195 ARG A N 1
ATOM 1482 C CA . ARG A 1 195 ? 12.395 14.761 10.167 1.00 52.03 195 ARG A CA 1
ATOM 1483 C C . ARG A 1 195 ? 12.066 16.143 10.736 1.00 52.03 195 ARG A C 1
ATOM 1485 O O . ARG A 1 195 ? 12.494 17.127 10.149 1.00 52.03 195 ARG A O 1
ATOM 1492 N N . LYS A 1 196 ? 11.302 16.243 11.830 1.00 52.38 196 LYS A N 1
ATOM 1493 C CA . LYS A 1 196 ? 10.837 17.542 12.369 1.00 52.38 196 LYS A CA 1
ATOM 1494 C C . LYS A 1 196 ? 10.932 17.697 13.891 1.00 52.38 196 LYS A C 1
ATOM 1496 O O . LYS A 1 196 ? 10.519 18.725 14.408 1.00 52.38 196 LYS A O 1
ATOM 1501 N N . GLY A 1 197 ? 11.413 16.690 14.627 1.00 57.38 197 GLY A N 1
ATOM 1502 C CA . GLY A 1 197 ? 11.362 16.705 16.099 1.00 57.38 197 GLY A CA 1
ATOM 1503 C C . GLY A 1 197 ? 9.933 16.734 16.670 1.00 57.38 197 GLY A C 1
ATOM 1504 O O . GLY A 1 197 ? 9.740 16.925 17.867 1.00 57.38 197 GLY A O 1
ATOM 1505 N N . GLU A 1 198 ? 8.922 16.543 15.821 1.00 63.72 198 GLU A N 1
ATOM 1506 C CA . GLU A 1 198 ? 7.515 16.712 16.159 1.00 63.72 198 GLU A CA 1
ATOM 1507 C C . GLU A 1 198 ? 6.874 15.354 16.457 1.00 63.72 198 GLU A C 1
ATOM 1509 O O . GLU A 1 198 ? 6.856 14.453 15.619 1.00 63.72 198 GLU A O 1
ATOM 1514 N N . GLN A 1 199 ? 6.350 15.179 17.668 1.00 75.69 199 GLN A N 1
ATOM 1515 C CA . GLN A 1 199 ? 5.670 13.944 18.051 1.00 75.69 199 GLN A CA 1
ATOM 1516 C C . GLN A 1 199 ? 4.184 14.018 17.702 1.00 75.69 199 GLN A C 1
ATOM 1518 O O . GLN A 1 199 ? 3.413 14.713 18.367 1.00 75.69 199 GLN A O 1
ATOM 1523 N N . THR A 1 200 ? 3.750 13.243 16.712 1.00 88.12 200 THR A N 1
ATOM 1524 C CA . THR A 1 200 ? 2.325 13.119 16.383 1.00 88.12 200 THR A CA 1
ATOM 1525 C C . THR A 1 200 ? 1.659 12.088 17.294 1.00 88.12 200 THR A C 1
ATOM 1527 O O . THR A 1 200 ? 2.132 10.956 17.417 1.00 88.12 200 THR A O 1
ATOM 1530 N N . ARG A 1 201 ? 0.542 12.459 17.932 1.00 93.12 201 ARG A N 1
ATOM 1531 C CA . ARG A 1 201 ? -0.292 11.526 18.712 1.00 93.12 201 ARG A CA 1
ATOM 1532 C C . ARG A 1 201 ? -0.980 10.533 17.778 1.00 93.12 201 ARG A C 1
ATOM 1534 O O . ARG A 1 201 ? -1.462 10.929 16.718 1.00 93.12 201 ARG A O 1
ATOM 1541 N N . LEU A 1 202 ? -1.093 9.275 18.199 1.00 94.62 202 LEU A N 1
ATOM 1542 C CA . LEU A 1 202 ? -1.757 8.227 17.422 1.00 94.62 202 LEU A CA 1
ATOM 1543 C C . LEU A 1 202 ? -3.223 8.582 17.144 1.00 94.62 202 LEU A C 1
ATOM 1545 O O . LEU A 1 202 ? -3.686 8.390 16.025 1.00 94.62 202 LEU A O 1
ATOM 1549 N N . SER A 1 203 ? -3.934 9.158 18.120 1.00 94.88 203 SER A N 1
ATOM 1550 C CA . SER A 1 203 ? -5.315 9.625 17.920 1.00 94.88 203 SER A CA 1
ATOM 1551 C C . SER A 1 203 ? -5.439 10.680 16.818 1.00 94.88 203 SER A C 1
ATOM 1553 O O . SER A 1 203 ? -6.308 10.572 15.957 1.00 94.88 203 SER A O 1
ATOM 1555 N N . ALA A 1 204 ? -4.563 11.688 16.834 1.00 94.25 204 ALA A N 1
ATOM 1556 C CA . ALA A 1 204 ? -4.560 12.758 15.843 1.00 94.25 204 ALA A CA 1
ATOM 1557 C C . ALA A 1 204 ? -4.23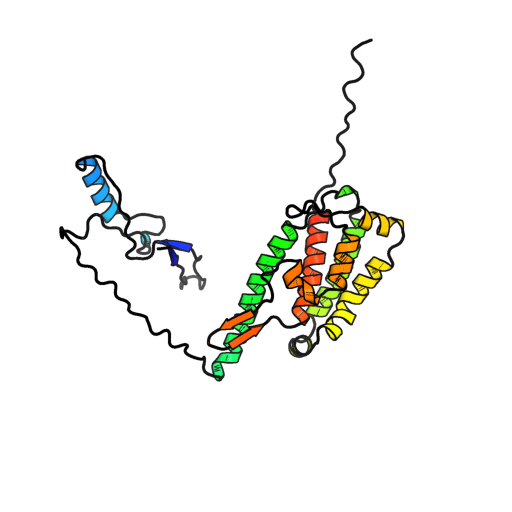5 12.207 14.451 1.00 94.25 204 ALA A C 1
ATOM 1559 O O . ALA A 1 204 ? -4.947 12.499 13.500 1.00 94.25 204 ALA A O 1
ATOM 1560 N N . TRP A 1 205 ? -3.221 11.344 14.355 1.00 94.75 205 TRP A N 1
ATOM 1561 C CA . TRP A 1 205 ? -2.853 10.700 13.098 1.00 94.75 205 TRP A CA 1
ATOM 1562 C C . TRP A 1 205 ? -3.986 9.841 12.524 1.00 94.75 205 TRP A C 1
ATOM 1564 O O . TRP A 1 205 ? -4.296 9.978 11.345 1.00 94.75 205 TRP A O 1
ATOM 1574 N N . LEU A 1 206 ? -4.647 9.013 13.344 1.00 96.12 206 LEU A N 1
ATOM 1575 C CA . LEU A 1 206 ? -5.790 8.206 12.898 1.00 96.12 206 LEU A CA 1
ATOM 1576 C C . LEU A 1 206 ? -6.911 9.090 12.349 1.00 96.12 206 LEU A C 1
ATOM 1578 O O . LEU A 1 206 ? -7.395 8.840 11.252 1.00 96.12 206 LEU A O 1
ATOM 1582 N N . ARG A 1 207 ? -7.286 10.152 13.072 1.00 95.56 207 ARG A N 1
ATOM 1583 C CA . ARG A 1 207 ? -8.319 11.092 12.615 1.00 95.56 207 ARG A CA 1
ATOM 1584 C C . ARG A 1 207 ? -7.935 11.764 11.307 1.00 95.56 207 ARG A C 1
ATOM 1586 O O . ARG A 1 207 ? -8.730 11.754 10.375 1.00 95.56 207 ARG A O 1
ATOM 1593 N N . THR A 1 208 ? -6.714 12.284 11.208 1.00 94.62 208 THR A N 1
ATOM 1594 C CA . THR A 1 208 ? -6.198 12.878 9.971 1.00 94.62 208 THR A CA 1
ATOM 1595 C C . THR A 1 208 ? -6.265 11.889 8.809 1.00 94.62 208 THR A C 1
ATOM 1597 O O . THR A 1 208 ? -6.807 12.227 7.765 1.00 94.62 208 THR A O 1
ATOM 1600 N N . ARG A 1 209 ? -5.811 10.642 8.983 1.00 94.25 209 ARG A N 1
ATOM 1601 C CA . ARG A 1 209 ? -5.845 9.640 7.905 1.00 94.25 209 ARG A CA 1
ATOM 1602 C C . ARG A 1 209 ? -7.256 9.192 7.521 1.00 94.25 209 ARG A C 1
ATOM 1604 O O . ARG A 1 209 ? -7.471 8.853 6.367 1.00 94.25 209 ARG A O 1
ATOM 1611 N N . LEU A 1 210 ? -8.209 9.226 8.450 1.00 95.69 210 LEU A N 1
ATOM 1612 C CA . LEU A 1 210 ? -9.607 8.868 8.192 1.00 95.69 210 LEU A CA 1
ATOM 1613 C C . LEU A 1 210 ? -10.436 10.017 7.593 1.00 95.69 210 LEU A C 1
ATOM 1615 O O . LEU A 1 210 ? -11.517 9.759 7.076 1.00 95.69 210 LEU A O 1
ATOM 1619 N N . THR A 1 211 ? -9.948 11.260 7.653 1.00 93.88 211 THR A N 1
ATOM 1620 C CA . THR A 1 211 ? -10.669 12.457 7.173 1.00 93.88 211 THR A CA 1
ATOM 1621 C C . THR A 1 211 ? -10.028 13.095 5.944 1.00 93.88 211 THR A C 1
ATOM 1623 O O . THR A 1 211 ? -10.737 13.530 5.045 1.00 93.88 211 THR A O 1
ATOM 1626 N N . GLN A 1 212 ? -8.698 13.118 5.872 1.00 93.56 212 GLN A N 1
ATOM 1627 C CA . GLN A 1 212 ? -7.909 13.690 4.775 1.00 93.56 212 GLN A CA 1
ATOM 1628 C C . GLN A 1 212 ? -7.345 12.569 3.902 1.00 93.56 212 GLN A C 1
ATOM 1630 O O . GLN A 1 212 ? -6.128 12.366 3.787 1.00 93.56 212 GLN A O 1
ATOM 1635 N N . VAL A 1 213 ? -8.260 11.766 3.366 1.00 92.94 213 VAL A N 1
ATOM 1636 C CA . VAL A 1 213 ? -7.948 10.544 2.619 1.00 92.94 213 VAL A CA 1
ATOM 1637 C C . VAL A 1 213 ? -7.240 10.885 1.310 1.00 92.94 213 VAL A C 1
ATOM 1639 O O . VAL A 1 213 ? -6.250 10.250 0.972 1.00 92.94 213 VAL A O 1
ATOM 1642 N N . ASP A 1 214 ? -7.682 11.942 0.632 1.00 92.69 214 ASP A N 1
ATOM 1643 C CA . ASP A 1 214 ? -7.117 12.498 -0.603 1.00 92.69 214 ASP A CA 1
ATOM 1644 C C . ASP A 1 214 ? -5.644 12.923 -0.476 1.00 92.69 214 ASP A C 1
ATOM 1646 O O . ASP A 1 214 ? -4.895 12.864 -1.448 1.00 92.69 214 ASP A O 1
ATOM 1650 N N . GLN A 1 215 ? -5.206 13.284 0.733 1.00 90.81 215 GLN A N 1
ATOM 1651 C CA . GLN A 1 215 ? -3.828 13.699 1.012 1.00 90.81 215 GLN A CA 1
ATOM 1652 C C . GLN A 1 215 ? -2.880 12.530 1.317 1.00 90.81 215 GLN A C 1
ATOM 1654 O O . GLN A 1 215 ? -1.696 12.757 1.565 1.00 90.81 215 GLN A O 1
ATOM 1659 N N . LEU A 1 216 ? -3.357 11.276 1.299 1.00 92.44 216 LEU A N 1
ATOM 1660 C CA . LEU A 1 216 ? -2.562 10.099 1.675 1.00 92.44 216 LEU A CA 1
ATOM 1661 C C . LEU A 1 216 ? -1.215 10.041 0.943 1.00 92.44 216 LEU A C 1
ATOM 1663 O O . LEU A 1 216 ? -0.175 9.859 1.576 1.00 92.44 216 LEU A O 1
ATOM 1667 N N . TRP A 1 217 ? -1.227 10.206 -0.378 1.00 90.56 217 TRP A N 1
ATOM 1668 C CA . TRP A 1 217 ? -0.029 10.070 -1.204 1.00 90.56 217 TRP A CA 1
ATOM 1669 C C . TRP A 1 217 ? 1.059 11.092 -0.861 1.00 90.56 217 TRP A C 1
ATOM 1671 O O . TRP A 1 217 ? 2.249 10.764 -0.886 1.00 90.56 217 TRP A O 1
ATOM 1681 N N . VAL A 1 218 ? 0.642 12.312 -0.513 1.00 86.81 218 VAL A N 1
ATOM 1682 C CA . VAL A 1 218 ? 1.522 13.444 -0.208 1.00 86.81 218 VAL A CA 1
ATOM 1683 C C . VAL A 1 218 ? 1.999 13.372 1.241 1.00 86.81 218 VAL A C 1
ATOM 1685 O O . VAL A 1 218 ? 3.203 13.302 1.490 1.00 86.81 218 VAL A O 1
ATOM 1688 N N . ASP A 1 219 ? 1.070 13.303 2.196 1.00 85.50 219 ASP A N 1
ATOM 1689 C CA . ASP A 1 219 ? 1.369 13.320 3.633 1.00 85.50 219 ASP A CA 1
ATOM 1690 C C . ASP A 1 219 ? 2.211 12.119 4.062 1.00 85.50 219 ASP A C 1
ATOM 1692 O O . ASP A 1 219 ? 3.129 12.221 4.886 1.00 85.50 219 ASP A O 1
ATOM 1696 N N . GLU A 1 220 ? 1.905 10.957 3.487 1.00 85.12 220 GLU A N 1
ATOM 1697 C CA . GLU A 1 220 ? 2.610 9.717 3.769 1.00 85.12 220 GLU A CA 1
ATOM 1698 C C . GLU A 1 220 ? 3.691 9.414 2.734 1.00 85.12 220 GLU A C 1
ATOM 1700 O O . GLU A 1 220 ? 4.296 8.348 2.803 1.00 85.12 220 GLU A O 1
ATOM 1705 N N . ASN A 1 221 ? 3.993 10.366 1.835 1.00 82.75 221 ASN A N 1
ATOM 1706 C CA . ASN A 1 221 ? 5.050 10.298 0.822 1.00 82.75 221 ASN A CA 1
ATOM 1707 C C . ASN A 1 221 ? 5.169 8.878 0.238 1.00 82.75 221 ASN A C 1
ATOM 1709 O O . ASN A 1 221 ? 6.227 8.246 0.273 1.00 82.75 221 ASN A O 1
ATOM 1713 N N . LEU A 1 222 ? 4.031 8.379 -0.250 1.00 80.81 222 LEU A N 1
ATOM 1714 C CA . LEU A 1 222 ? 3.885 7.083 -0.911 1.00 80.81 222 LEU A CA 1
ATOM 1715 C C . LEU A 1 222 ? 4.163 7.228 -2.417 1.00 80.81 222 LEU A C 1
ATOM 1717 O O . LEU A 1 222 ? 3.399 6.745 -3.241 1.00 80.81 222 LEU A O 1
ATOM 1721 N N . GLY A 1 223 ? 5.230 7.954 -2.770 1.00 69.31 223 GLY A N 1
ATOM 1722 C CA . GLY A 1 223 ? 5.616 8.210 -4.164 1.00 69.31 223 GLY A CA 1
ATOM 1723 C C . GLY A 1 223 ? 4.942 9.415 -4.836 1.00 69.31 223 GLY A C 1
ATOM 1724 O O . GLY A 1 223 ? 5.120 9.607 -6.033 1.00 69.31 223 GLY A O 1
ATOM 1725 N N . GLY A 1 224 ? 4.208 10.255 -4.094 1.00 77.44 224 GLY A N 1
ATOM 1726 C CA . GLY A 1 224 ? 3.384 11.315 -4.694 1.00 77.44 224 GLY A CA 1
ATOM 1727 C C . GLY A 1 224 ? 2.146 10.737 -5.384 1.00 77.44 224 GLY A C 1
ATOM 1728 O O . GLY A 1 224 ? 1.808 9.581 -5.153 1.00 77.44 224 GLY A O 1
ATOM 1729 N N . THR A 1 225 ? 1.433 11.527 -6.194 1.00 82.81 225 THR A N 1
ATOM 1730 C CA . THR A 1 225 ? 0.244 11.034 -6.912 1.00 82.81 225 THR A CA 1
ATOM 1731 C C . THR A 1 225 ? 0.655 9.929 -7.896 1.00 82.81 225 THR A C 1
ATOM 1733 O O . THR A 1 225 ? 1.342 10.238 -8.871 1.00 82.81 225 THR A O 1
ATOM 1736 N N . PRO A 1 226 ? 0.254 8.663 -7.674 1.00 85.88 226 PRO A N 1
ATOM 1737 C CA . PRO A 1 226 ? 0.731 7.530 -8.462 1.00 85.88 226 PRO A CA 1
ATOM 1738 C C . PRO A 1 226 ? 0.181 7.599 -9.891 1.00 85.88 226 PRO A C 1
ATOM 1740 O O . PRO A 1 226 ? -1.017 7.401 -10.133 1.00 85.88 226 PRO A O 1
ATOM 1743 N N . MET A 1 227 ? 1.076 7.894 -10.832 1.00 90.88 227 MET A N 1
ATOM 1744 C CA . MET A 1 227 ? 0.801 8.006 -12.260 1.00 90.88 227 MET A CA 1
ATOM 1745 C C . MET A 1 227 ? 1.964 7.409 -13.050 1.00 90.88 227 MET A C 1
ATOM 1747 O O . MET A 1 227 ? 3.124 7.701 -12.771 1.00 90.88 227 MET A O 1
ATOM 1751 N N . LEU A 1 228 ? 1.635 6.622 -14.068 1.00 90.94 228 LEU A N 1
ATOM 1752 C CA . LEU A 1 228 ? 2.584 6.045 -15.011 1.00 90.94 228 LEU A CA 1
ATOM 1753 C C . LEU A 1 228 ? 2.061 6.236 -16.435 1.00 90.94 228 LEU A C 1
ATOM 1755 O O . LEU A 1 228 ? 0.854 6.192 -16.670 1.00 90.94 228 LEU A O 1
ATOM 1759 N N . GLU A 1 229 ? 2.966 6.418 -17.389 1.00 90.19 229 GLU A N 1
ATOM 1760 C CA . GLU A 1 229 ? 2.636 6.450 -18.811 1.00 90.19 229 GLU A CA 1
ATOM 1761 C C . GLU A 1 229 ? 3.340 5.298 -19.535 1.00 90.19 229 GLU A C 1
ATOM 1763 O O . GLU A 1 229 ? 4.555 5.140 -19.431 1.00 90.19 229 GLU A O 1
ATOM 1768 N N . LEU A 1 230 ? 2.569 4.469 -20.244 1.00 86.00 230 LEU A N 1
ATOM 1769 C CA . LEU A 1 230 ? 3.063 3.315 -20.998 1.00 86.00 230 LEU A CA 1
ATOM 1770 C C . LEU A 1 230 ? 2.578 3.411 -22.443 1.00 86.00 230 LEU A C 1
ATOM 1772 O O . LEU A 1 230 ? 1.390 3.242 -22.708 1.00 86.00 230 LEU A O 1
ATOM 1776 N N . GLY A 1 231 ? 3.490 3.703 -23.375 1.00 83.31 231 GLY A N 1
ATOM 1777 C CA . GLY A 1 231 ? 3.181 3.795 -24.809 1.00 83.31 231 GLY A CA 1
ATOM 1778 C C . GLY A 1 231 ? 2.022 4.748 -25.135 1.00 83.31 231 GLY A C 1
ATOM 1779 O O . GLY A 1 231 ? 1.156 4.407 -25.939 1.00 83.31 231 GLY A O 1
ATOM 1780 N N . GLY A 1 232 ? 1.972 5.904 -24.460 1.00 85.50 232 GLY A N 1
ATOM 1781 C CA . GLY A 1 232 ? 0.913 6.915 -24.586 1.00 85.50 232 GLY A CA 1
ATOM 1782 C C . GLY A 1 232 ? -0.334 6.668 -23.726 1.00 85.50 232 GLY A C 1
ATOM 1783 O O . GLY A 1 232 ? -1.218 7.522 -23.657 1.00 85.50 232 GLY A O 1
ATOM 1784 N N . VAL A 1 233 ? -0.431 5.524 -23.038 1.00 89.88 233 VAL A N 1
ATOM 1785 C CA . VAL A 1 233 ? -1.529 5.239 -22.104 1.00 89.88 233 VAL A CA 1
ATOM 1786 C C . VAL A 1 233 ? -1.170 5.762 -20.722 1.00 89.88 233 VAL A C 1
ATOM 1788 O O . VAL A 1 233 ? -0.277 5.232 -20.059 1.00 89.88 233 VAL A O 1
ATOM 1791 N N . LYS A 1 234 ? -1.907 6.773 -20.258 1.00 92.69 234 LYS A N 1
ATOM 1792 C CA . LYS A 1 234 ? -1.809 7.273 -18.884 1.00 92.69 234 LYS A CA 1
ATOM 1793 C C . LYS A 1 234 ? -2.602 6.379 -17.944 1.00 92.69 234 LYS A C 1
ATOM 1795 O O . LYS A 1 234 ? -3.798 6.157 -18.138 1.00 92.69 234 LYS A O 1
ATOM 1800 N N . VAL A 1 235 ? -1.929 5.889 -16.915 1.00 93.25 235 VAL A N 1
ATOM 1801 C CA . VAL A 1 235 ? -2.504 5.064 -15.859 1.00 93.25 235 VAL A CA 1
ATOM 1802 C C . VAL A 1 235 ? -2.342 5.803 -14.542 1.00 93.25 235 VAL A C 1
ATOM 1804 O O . VAL A 1 235 ? -1.244 6.224 -14.187 1.00 93.25 235 VAL A O 1
ATOM 1807 N N . THR A 1 236 ? -3.442 5.972 -13.820 1.00 92.94 236 THR A N 1
ATOM 1808 C CA . THR A 1 236 ? -3.494 6.645 -12.517 1.00 92.94 236 THR A CA 1
ATOM 1809 C C . THR A 1 236 ? -4.192 5.742 -11.517 1.00 92.94 236 THR A C 1
ATOM 1811 O O . THR A 1 236 ? -5.130 5.037 -11.895 1.00 92.94 236 THR A O 1
ATOM 1814 N N . ALA A 1 237 ? -3.799 5.789 -10.244 1.00 90.50 237 ALA A N 1
ATOM 1815 C CA . ALA A 1 237 ? -4.529 5.040 -9.223 1.00 90.50 237 ALA A CA 1
ATOM 1816 C C . ALA A 1 237 ? -5.996 5.509 -9.138 1.00 90.50 237 ALA A C 1
ATOM 1818 O O . ALA A 1 237 ? -6.241 6.711 -8.988 1.00 90.50 237 ALA A O 1
ATOM 1819 N N . PRO A 1 238 ? -6.976 4.592 -9.199 1.00 91.00 238 PRO A N 1
ATOM 1820 C CA . PRO A 1 238 ? -8.375 4.948 -9.025 1.00 91.00 238 PRO A CA 1
ATOM 1821 C C . PRO A 1 238 ? -8.647 5.416 -7.583 1.00 91.00 238 PRO A C 1
ATOM 1823 O O . PRO A 1 238 ? -7.951 4.989 -6.655 1.00 91.00 238 PRO A O 1
ATOM 1826 N N . PRO A 1 239 ? -9.689 6.238 -7.348 1.00 90.56 239 PRO A N 1
ATOM 1827 C CA . PRO A 1 239 ? -9.993 6.785 -6.022 1.00 90.56 239 PRO A CA 1
ATOM 1828 C C . PRO A 1 239 ? -10.129 5.730 -4.918 1.00 90.56 239 PRO A C 1
ATOM 1830 O O . PRO A 1 239 ? -9.721 5.962 -3.782 1.00 90.56 239 PRO A O 1
ATOM 1833 N N . ILE A 1 240 ? -10.641 4.543 -5.252 1.00 93.69 240 ILE A N 1
ATOM 1834 C CA . ILE A 1 240 ? -10.795 3.428 -4.311 1.00 93.69 240 ILE A CA 1
ATOM 1835 C C . ILE A 1 240 ? -9.459 2.958 -3.705 1.00 93.69 240 ILE A C 1
ATOM 1837 O O . ILE A 1 240 ? -9.430 2.497 -2.563 1.00 93.69 240 ILE A O 1
ATOM 1841 N N . TRP A 1 241 ? -8.333 3.137 -4.408 1.00 94.38 241 TRP A N 1
ATOM 1842 C CA . TRP A 1 241 ? -7.013 2.795 -3.871 1.00 94.38 241 TRP A CA 1
ATOM 1843 C C . TRP A 1 241 ? -6.624 3.689 -2.696 1.00 94.38 241 TRP A C 1
ATOM 1845 O O . TRP A 1 241 ? -6.002 3.203 -1.759 1.00 94.38 241 TRP A O 1
ATOM 1855 N N . LEU A 1 242 ? -7.023 4.964 -2.671 1.00 94.94 242 LEU A N 1
ATOM 1856 C CA . LEU A 1 242 ? -6.757 5.828 -1.513 1.00 94.94 242 LEU A CA 1
ATOM 1857 C C . LEU A 1 242 ? -7.361 5.239 -0.231 1.00 94.94 242 LEU A C 1
ATOM 1859 O O . LEU A 1 242 ? -6.713 5.206 0.816 1.00 94.94 242 LEU A O 1
ATOM 1863 N N . VAL A 1 243 ? -8.589 4.726 -0.325 1.00 96.56 243 VAL A N 1
ATOM 1864 C CA . VAL A 1 243 ? -9.284 4.077 0.793 1.00 96.56 243 VAL A CA 1
ATOM 1865 C C . VAL A 1 243 ? -8.588 2.776 1.181 1.00 96.56 243 VAL A C 1
ATOM 1867 O O . VAL A 1 243 ? -8.295 2.555 2.358 1.00 96.56 243 VAL A O 1
ATOM 1870 N N . GLU A 1 244 ? -8.268 1.938 0.194 1.00 96.31 244 GLU A N 1
ATOM 1871 C CA . GLU A 1 244 ? -7.576 0.670 0.412 1.00 96.31 244 GLU A CA 1
ATOM 1872 C C . GLU A 1 244 ? -6.227 0.870 1.120 1.00 96.31 244 GLU A C 1
ATOM 1874 O O . GLU A 1 244 ? -5.965 0.259 2.159 1.00 96.31 244 GLU A O 1
ATOM 1879 N N . TYR A 1 245 ? -5.378 1.750 0.590 1.00 96.62 245 TYR A N 1
ATOM 1880 C CA . TYR A 1 245 ? -4.050 2.010 1.139 1.00 96.62 245 TYR A CA 1
ATOM 1881 C C . TYR A 1 245 ? -4.109 2.745 2.479 1.00 96.62 245 TYR A C 1
ATOM 1883 O O . TYR A 1 245 ? -3.259 2.492 3.332 1.00 96.62 245 TYR A O 1
ATOM 1891 N N . THR A 1 246 ? -5.137 3.562 2.733 1.00 97.12 246 THR A N 1
ATOM 1892 C CA . THR A 1 246 ? -5.390 4.118 4.074 1.00 97.12 246 THR A CA 1
ATOM 1893 C C . THR A 1 246 ? -5.639 2.999 5.088 1.00 97.12 246 THR A C 1
ATOM 1895 O O . THR A 1 246 ? -4.999 2.964 6.141 1.00 97.12 246 THR A O 1
ATOM 1898 N N . LEU A 1 247 ? -6.517 2.040 4.768 1.00 97.88 247 LEU A N 1
ATOM 1899 C CA . LEU A 1 247 ? -6.814 0.903 5.647 1.00 97.88 247 LEU A CA 1
ATOM 1900 C C . LEU A 1 247 ? -5.590 0.005 5.861 1.00 97.88 247 LEU A C 1
ATOM 1902 O O . LEU A 1 247 ? -5.299 -0.374 6.999 1.00 97.88 247 LEU A O 1
ATOM 1906 N N . ARG A 1 248 ? -4.848 -0.304 4.789 1.00 97.69 248 ARG A N 1
ATOM 1907 C CA . ARG A 1 248 ? -3.615 -1.103 4.861 1.00 97.69 248 ARG A CA 1
ATOM 1908 C C . ARG A 1 248 ? -2.538 -0.417 5.700 1.00 97.69 248 ARG A C 1
ATOM 1910 O O . ARG A 1 248 ? -1.898 -1.080 6.514 1.00 97.69 248 ARG A O 1
ATOM 1917 N N . LEU A 1 249 ? -2.359 0.896 5.547 1.00 96.31 249 LEU A N 1
ATOM 1918 C CA . LEU A 1 249 ? -1.409 1.672 6.343 1.00 96.31 249 LEU A CA 1
ATOM 1919 C C . LEU A 1 249 ? -1.784 1.643 7.826 1.00 96.31 249 LEU A C 1
ATOM 1921 O O . LEU A 1 249 ? -0.928 1.371 8.667 1.00 96.31 249 LEU A O 1
ATOM 1925 N N . ILE A 1 250 ? -3.059 1.872 8.150 1.00 96.38 250 ILE A N 1
ATOM 1926 C CA . ILE A 1 250 ? -3.550 1.809 9.530 1.00 96.38 250 ILE A CA 1
ATOM 1927 C C . ILE A 1 250 ? -3.322 0.414 10.123 1.00 96.38 250 ILE A C 1
ATOM 1929 O O . ILE A 1 250 ? -2.726 0.311 11.197 1.00 96.38 250 ILE A O 1
ATOM 1933 N N . ASP A 1 251 ? -3.732 -0.665 9.445 1.00 97.44 251 ASP A N 1
ATOM 1934 C CA . ASP A 1 251 ? -3.497 -2.024 9.956 1.00 97.44 251 ASP A CA 1
ATOM 1935 C C . ASP A 1 251 ? -2.004 -2.317 10.118 1.00 97.44 251 ASP A C 1
ATOM 1937 O O . ASP A 1 251 ? -1.600 -2.830 11.160 1.00 97.44 251 ASP A O 1
ATOM 1941 N N . GLY A 1 252 ? -1.180 -1.958 9.132 1.00 95.25 252 GLY A N 1
ATOM 1942 C CA . GLY A 1 252 ? 0.262 -2.186 9.146 1.00 95.25 252 GLY A CA 1
ATOM 1943 C C . GLY A 1 252 ? 0.960 -1.497 10.317 1.00 95.25 252 GLY A C 1
ATOM 1944 O O . GLY A 1 252 ? 1.689 -2.145 11.072 1.00 95.25 252 GLY A O 1
ATOM 1945 N N . VAL A 1 253 ? 0.673 -0.212 10.533 1.00 93.88 253 VAL A N 1
ATOM 1946 C CA . VAL A 1 253 ? 1.226 0.574 11.646 1.00 93.88 253 VAL A CA 1
ATOM 1947 C C . VAL A 1 253 ? 0.792 0.004 12.999 1.00 93.88 253 VAL A C 1
ATOM 1949 O O . VAL A 1 253 ? 1.612 -0.183 13.904 1.00 93.88 253 VAL A O 1
ATOM 1952 N N . LEU A 1 254 ? -0.491 -0.337 13.150 1.00 94.94 254 LEU A N 1
ATOM 1953 C CA . LEU A 1 254 ? -1.001 -0.933 14.386 1.00 94.94 254 LEU A CA 1
ATOM 1954 C C . LEU A 1 254 ? -0.457 -2.354 14.610 1.00 94.94 254 LEU A C 1
ATOM 1956 O O . LEU A 1 254 ? -0.234 -2.754 15.755 1.00 94.94 254 LEU A O 1
ATOM 1960 N N . ALA A 1 255 ? -0.232 -3.124 13.543 1.00 93.69 255 ALA A N 1
ATOM 1961 C CA . ALA A 1 255 ? 0.353 -4.460 13.599 1.00 93.69 255 ALA A CA 1
ATOM 1962 C C . ALA A 1 255 ? 1.821 -4.410 14.024 1.00 93.69 255 ALA A C 1
ATOM 1964 O O . ALA A 1 255 ? 2.231 -5.192 14.884 1.00 93.69 255 ALA A O 1
ATOM 1965 N N . GLN A 1 256 ? 2.595 -3.475 13.469 1.00 91.00 256 GLN A N 1
ATOM 1966 C CA . GLN A 1 256 ? 3.971 -3.229 13.888 1.00 91.00 256 GLN A CA 1
ATOM 1967 C C . GLN A 1 256 ? 4.020 -2.846 15.364 1.00 91.00 256 GLN A C 1
ATOM 1969 O O . GLN A 1 256 ? 4.759 -3.466 16.125 1.00 91.00 256 GLN A O 1
ATOM 1974 N N . ALA A 1 257 ? 3.167 -1.911 15.798 1.00 90.75 257 ALA A N 1
ATOM 1975 C CA . ALA A 1 257 ? 3.047 -1.572 17.209 1.00 90.75 257 ALA A CA 1
ATOM 1976 C C . ALA A 1 257 ? 2.740 -2.816 18.055 1.00 90.75 257 ALA A C 1
ATOM 1978 O O . ALA A 1 257 ? 3.438 -3.075 19.028 1.00 90.75 257 ALA A O 1
ATOM 1979 N N . ALA A 1 258 ? 1.748 -3.628 17.687 1.00 89.00 258 ALA A N 1
ATOM 1980 C CA . ALA A 1 258 ? 1.371 -4.816 18.455 1.00 89.00 258 ALA A CA 1
ATOM 1981 C C . ALA A 1 258 ? 2.513 -5.842 18.599 1.00 89.00 258 ALA A C 1
ATOM 1983 O O . ALA A 1 258 ? 2.599 -6.492 19.641 1.00 89.00 258 ALA A O 1
ATOM 1984 N N . ARG A 1 259 ? 3.387 -5.959 17.587 1.00 85.69 259 ARG A N 1
ATOM 1985 C CA . ARG A 1 259 ? 4.556 -6.857 17.580 1.00 85.69 259 ARG A CA 1
ATOM 1986 C C . ARG A 1 259 ? 5.717 -6.356 18.433 1.00 85.69 259 ARG A C 1
ATOM 1988 O O . ARG A 1 259 ? 6.442 -7.181 18.978 1.00 85.69 259 ARG A O 1
ATOM 1995 N N . THR A 1 260 ? 5.899 -5.043 18.562 1.00 79.19 260 THR A N 1
ATOM 1996 C CA . THR A 1 260 ? 6.963 -4.490 19.405 1.00 79.19 260 THR A CA 1
ATOM 1997 C C . THR A 1 260 ? 6.681 -4.829 20.875 1.00 79.19 260 THR A C 1
ATOM 1999 O O . THR A 1 260 ? 5.630 -4.422 21.394 1.00 79.19 260 THR A O 1
ATOM 2002 N N . PRO A 1 261 ? 7.577 -5.567 21.561 1.00 68.50 261 PRO A N 1
ATOM 2003 C CA . PRO A 1 261 ? 7.400 -5.880 22.971 1.00 68.50 261 PRO A CA 1
ATOM 2004 C C . PRO A 1 261 ? 7.342 -4.583 23.780 1.00 68.50 261 PRO A C 1
ATOM 2006 O O . PRO A 1 261 ? 8.023 -3.603 23.470 1.00 68.50 261 PRO A O 1
ATOM 2009 N N . ARG A 1 262 ? 6.503 -4.560 24.821 1.00 66.88 262 ARG A N 1
ATOM 2010 C CA . ARG A 1 262 ? 6.577 -3.486 25.814 1.00 66.88 262 ARG A CA 1
ATOM 2011 C C . ARG A 1 262 ? 7.953 -3.574 26.460 1.00 66.88 262 ARG A C 1
ATOM 2013 O O . ARG A 1 262 ? 8.330 -4.656 26.903 1.00 66.88 262 ARG A O 1
ATOM 2020 N N . GLN A 1 263 ? 8.688 -2.469 26.489 1.00 59.00 263 GLN A N 1
ATOM 2021 C CA . GLN A 1 263 ? 9.850 -2.401 27.357 1.00 59.00 263 GLN A CA 1
ATOM 2022 C C . GLN A 1 263 ? 9.307 -2.545 28.782 1.00 59.00 263 GLN A C 1
ATOM 2024 O O . GLN A 1 263 ? 8.372 -1.865 29.185 1.00 59.00 263 GLN A O 1
ATOM 2029 N N . THR A 1 264 ? 9.770 -3.550 29.510 1.00 46.00 264 THR A N 1
ATOM 2030 C CA . THR A 1 264 ? 9.527 -3.588 30.949 1.00 46.00 264 THR A CA 1
ATOM 2031 C C . THR A 1 264 ? 10.517 -2.587 31.531 1.00 46.00 264 THR A C 1
ATOM 2033 O O . THR A 1 264 ? 11.701 -2.712 31.204 1.00 46.00 264 THR A O 1
ATOM 2036 N N . PRO A 1 265 ? 10.109 -1.597 32.343 1.00 43.16 265 PRO A N 1
ATOM 2037 C CA . PRO A 1 265 ? 11.085 -0.791 33.059 1.00 43.16 265 PRO A CA 1
ATOM 2038 C C . PRO A 1 265 ? 11.939 -1.752 33.890 1.00 43.16 265 PRO A C 1
ATOM 2040 O O . PRO A 1 265 ? 11.427 -2.445 34.772 1.00 43.16 265 PRO A O 1
ATOM 2043 N N . ALA A 1 266 ? 13.220 -1.864 33.536 1.00 40.03 266 ALA A N 1
ATOM 2044 C CA . ALA A 1 266 ? 14.180 -2.626 34.312 1.00 40.03 266 ALA A CA 1
ATOM 2045 C C . ALA A 1 266 ? 14.168 -2.064 35.737 1.00 40.03 266 ALA A C 1
ATOM 2047 O O . ALA A 1 266 ? 14.207 -0.850 35.940 1.00 40.03 266 ALA A O 1
ATOM 2048 N N . GLN A 1 267 ? 14.030 -2.962 36.708 1.00 41.66 267 GLN A N 1
ATOM 2049 C CA . GLN A 1 267 ? 14.080 -2.646 38.125 1.00 41.66 267 GLN A CA 1
ATOM 2050 C C . GLN A 1 267 ? 15.449 -2.048 38.451 1.00 41.66 267 GLN A C 1
ATOM 2052 O O . GLN A 1 267 ? 16.417 -2.768 38.661 1.00 41.66 267 GLN A O 1
ATOM 2057 N N . ASP A 1 268 ? 15.511 -0.725 38.528 1.00 38.72 268 ASP A N 1
ATOM 2058 C CA . ASP A 1 268 ? 16.647 0.023 39.064 1.00 38.72 268 ASP A CA 1
ATOM 2059 C C . ASP A 1 268 ? 16.588 -0.007 40.610 1.00 38.72 268 ASP A C 1
ATOM 2061 O O . ASP A 1 268 ? 16.464 1.006 41.297 1.00 38.72 268 ASP A O 1
ATOM 2065 N N . GLN A 1 269 ? 16.565 -1.222 41.173 1.00 44.44 269 GLN A N 1
ATOM 2066 C CA . GLN A 1 269 ? 16.564 -1.494 42.614 1.00 44.44 269 GLN A CA 1
ATOM 2067 C C . GLN A 1 269 ? 17.611 -2.553 42.973 1.00 44.44 269 GLN A C 1
ATOM 2069 O O . GLN A 1 269 ? 17.298 -3.573 43.568 1.00 44.44 269 GLN A O 1
ATOM 2074 N N . THR A 1 270 ? 18.879 -2.288 42.669 1.00 40.59 270 THR A N 1
ATOM 2075 C CA . THR A 1 270 ? 20.010 -2.930 43.362 1.00 40.59 270 THR A CA 1
ATOM 2076 C C . THR A 1 270 ? 21.215 -1.995 43.346 1.00 40.59 270 THR A C 1
ATOM 2078 O 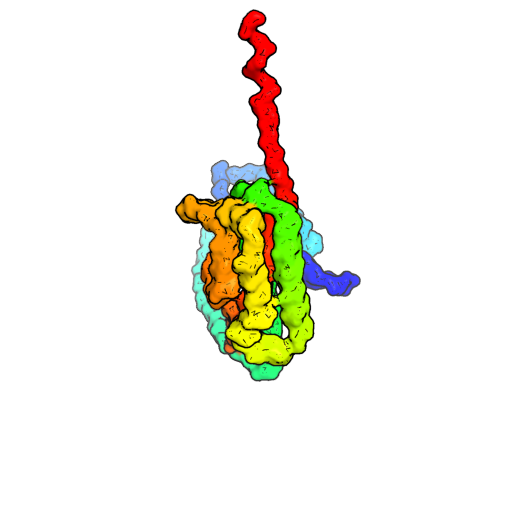O . THR A 1 270 ? 22.134 -2.187 42.567 1.00 40.59 270 THR A O 1
ATOM 2081 N N . HIS A 1 271 ? 21.186 -0.950 44.182 1.00 39.06 271 HIS A N 1
ATOM 2082 C CA . HIS A 1 271 ? 22.368 -0.378 44.854 1.00 39.06 271 HIS A CA 1
ATOM 2083 C C . HIS A 1 271 ? 21.945 0.696 45.875 1.00 39.06 271 HIS A C 1
ATOM 2085 O O . HIS A 1 271 ? 22.279 1.871 45.777 1.00 39.06 271 HIS A O 1
ATOM 2091 N N . LYS A 1 272 ? 21.193 0.285 46.899 1.00 44.44 272 LYS A N 1
ATOM 2092 C CA . LYS A 1 272 ? 21.110 0.994 48.186 1.00 44.44 272 LYS A CA 1
ATOM 2093 C C . LYS A 1 272 ? 20.943 -0.037 49.297 1.00 44.44 272 LYS A C 1
ATOM 2095 O O . LYS A 1 272 ? 19.835 -0.248 49.763 1.00 44.44 272 LYS A O 1
ATOM 2100 N N . GLN A 1 273 ? 22.037 -0.712 49.648 1.00 44.09 273 GLN A N 1
ATOM 2101 C CA . GLN A 1 273 ? 22.287 -1.337 50.957 1.00 44.09 273 GLN A CA 1
ATOM 2102 C C . GLN A 1 273 ? 23.670 -2.002 50.925 1.00 44.09 273 GLN A C 1
ATOM 2104 O O . GLN A 1 273 ? 23.804 -3.202 50.728 1.00 44.09 273 GLN A O 1
ATOM 2109 N N . ALA A 1 274 ? 24.708 -1.176 51.035 1.00 43.69 274 ALA A N 1
ATOM 2110 C CA . ALA A 1 274 ? 26.043 -1.565 51.489 1.00 43.69 274 ALA A CA 1
ATOM 2111 C C . ALA A 1 274 ? 26.828 -0.280 51.793 1.00 43.69 274 ALA A C 1
ATOM 2113 O O . ALA A 1 274 ? 27.776 0.055 51.094 1.00 43.69 274 ALA A O 1
ATOM 2114 N N . GLN A 1 275 ? 26.338 0.499 52.757 1.00 44.25 275 GLN A N 1
ATOM 2115 C CA . GLN A 1 275 ? 27.093 1.502 53.515 1.00 44.25 275 GLN A CA 1
ATOM 2116 C C . GLN A 1 275 ? 26.181 1.964 54.654 1.00 44.25 275 GLN A C 1
ATOM 2118 O O . GLN A 1 275 ? 25.175 2.639 54.428 1.00 44.25 275 GLN A O 1
ATOM 2123 N N . GLY A 1 276 ? 26.512 1.484 55.846 1.00 38.22 276 GLY A N 1
ATOM 2124 C CA . GLY A 1 276 ? 25.763 1.575 57.091 1.00 38.22 276 GLY A CA 1
ATOM 2125 C C . GLY A 1 276 ? 26.259 0.473 58.002 1.00 38.22 276 GLY A C 1
ATOM 2126 O O . GLY A 1 276 ? 25.800 -0.669 57.790 1.00 38.22 276 GLY A O 1
#